Protein AF-X0XF92-F1 (afdb_monomer)

Solvent-accessible surface area (backbone atoms only — not comparable to full-atom values): 14943 Å² total; per-residue (Å²): 134,84,78,64,59,48,77,46,33,35,41,49,24,53,75,66,48,51,28,56,40,83,58,69,44,42,50,83,55,30,79,45,78,52,46,40,59,75,37,42,55,84,60,55,49,72,31,34,43,19,46,80,82,37,74,92,36,54,74,36,52,58,49,40,45,68,56,53,52,52,51,26,63,77,70,71,33,32,40,36,43,27,30,77,57,87,92,45,45,66,63,52,50,52,54,35,50,76,68,71,34,60,81,46,42,29,66,26,69,51,36,42,63,51,56,79,70,40,86,81,67,79,57,57,50,65,46,71,55,65,95,88,66,82,46,71,66,59,48,48,54,41,45,76,70,60,30,41,36,29,40,80,46,67,94,60,77,51,65,68,65,50,53,71,70,59,62,88,82,58,74,40,79,47,52,81,43,58,65,59,55,47,51,57,52,51,56,48,50,76,78,52,72,74,80,80,72,82,82,80,87,76,86,84,80,93,76,87,62,69,69,64,52,49,54,38,52,48,26,47,74,72,42,55,80,65,50,18,50,50,28,48,53,58,50,72,72,45,59,73,91,78,64,56,78,68,80,71,80,73,74,117

Secondary structure (DSSP, 8-state):
----EEEEEEEE-TT--EEE-SSSBSTTTSS--SBGGGS-HHHHTTS-SSTTT-GGGTT--PPBHHHHHHHHHHHT-EEEEEE-STT-HHHHHHHHHHTT-GGGEEEEETTHHHHTT-TT--SPPEEEPPTT---HHHHHHHHHTT-EEEEEE-S---HHHHHHH--TT--EEEES-HHHHHHHHHHHHHH-----PPPPPPP------HHHHHHHHHHHHHS-HHHHHHHHHHHHTS-TTTS-S-TTTT--

Nearest PDB structures (foldseek):
  2pz0-assembly1_A  TM=8.220E-01  e=6.849E-14  Caldanaerobacter subterraneus subsp. tengcongensis MB4
  1zcc-assembly1_D  TM=8.255E-01  e=8.781E-13  Agrobacterium fabrum str. C58
  1zcc-assembly1_C  TM=8.503E-01  e=4.710E-11  Agrobacterium fabrum str. C58
  3qvq-assembly1_D  TM=7.623E-01  e=7.748E-11  Oleispira antarctica
  2otd-assembly4_D  TM=5.666E-01  e=4.157E-10  Shigella flexneri

Mean predicted aligned error: 13.08 Å

Structure (mmCIF, N/CA/C/O backbone):
data_AF-X0XF92-F1
#
_entry.id   AF-X0XF92-F1
#
loop_
_atom_site.group_PDB
_atom_site.id
_atom_site.type_symbol
_atom_site.label_atom_id
_atom_site.label_al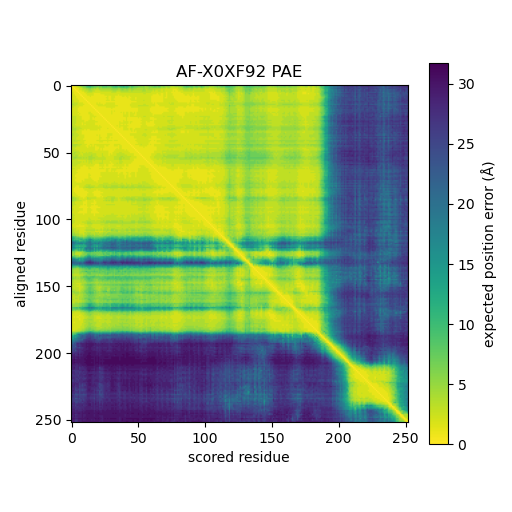t_id
_atom_site.label_comp_id
_atom_site.label_asym_id
_atom_site.label_entity_id
_atom_site.label_seq_id
_atom_site.pdbx_PDB_ins_code
_atom_site.Cartn_x
_atom_site.Cartn_y
_atom_site.Cartn_z
_atom_site.occupancy
_atom_site.B_iso_or_equiv
_atom_site.auth_seq_id
_atom_site.auth_comp_id
_atom_site.auth_asym_id
_atom_site.auth_atom_id
_atom_site.pdbx_PDB_model_num
ATOM 1 N N . ILE A 1 1 ? -9.140 -9.067 -13.781 1.00 82.75 1 ILE A N 1
ATOM 2 C CA . ILE A 1 1 ? -8.408 -8.198 -14.737 1.00 82.75 1 ILE A CA 1
ATOM 3 C C . ILE A 1 1 ? -6.950 -8.597 -15.004 1.00 82.75 1 ILE A C 1
ATOM 5 O O . ILE A 1 1 ? -6.394 -8.073 -15.947 1.00 82.75 1 ILE A O 1
ATOM 9 N N . GLY A 1 2 ? -6.322 -9.522 -14.258 1.00 84.44 2 GLY A N 1
ATOM 10 C CA . GLY A 1 2 ? -5.001 -10.066 -14.637 1.00 84.44 2 GLY A CA 1
ATOM 11 C C . GLY A 1 2 ? -3.772 -9.330 -14.084 1.00 84.44 2 GLY A C 1
ATOM 12 O O . GLY A 1 2 ? -2.654 -9.678 -14.458 1.00 84.44 2 GLY A O 1
ATOM 13 N N . ILE A 1 3 ? -3.955 -8.372 -13.171 1.00 90.94 3 ILE A N 1
ATOM 14 C CA . ILE A 1 3 ? -2.854 -7.705 -12.456 1.00 90.94 3 ILE A CA 1
ATOM 15 C C . ILE A 1 3 ? -2.016 -8.698 -11.633 1.00 90.94 3 ILE A C 1
ATOM 17 O O . ILE A 1 3 ? -2.460 -9.805 -11.318 1.00 90.94 3 ILE A O 1
ATOM 21 N N . ARG A 1 4 ? -0.780 -8.308 -11.306 1.00 91.56 4 ARG A N 1
ATOM 22 C CA . ARG A 1 4 ? 0.175 -9.116 -10.520 1.00 91.56 4 ARG A CA 1
ATOM 23 C C . ARG A 1 4 ? 0.549 -8.493 -9.176 1.00 91.56 4 ARG A C 1
ATOM 25 O O . ARG A 1 4 ? 1.252 -9.131 -8.395 1.00 91.56 4 ARG A O 1
ATOM 32 N N . GLY A 1 5 ? 0.070 -7.287 -8.896 1.00 94.31 5 GLY A N 1
ATOM 33 C CA . GLY A 1 5 ? 0.266 -6.650 -7.606 1.00 94.31 5 GLY A CA 1
ATOM 34 C C . GLY A 1 5 ? -0.631 -5.442 -7.387 1.00 94.31 5 GLY A C 1
ATOM 35 O O . GLY A 1 5 ? -1.310 -4.998 -8.315 1.00 94.31 5 GLY A O 1
ATOM 36 N N . LEU A 1 6 ? -0.616 -4.957 -6.149 1.00 96.19 6 LEU A N 1
ATOM 37 C CA . LEU A 1 6 ? -1.322 -3.771 -5.670 1.00 96.19 6 LEU A CA 1
ATOM 38 C C . LEU A 1 6 ? -0.330 -2.855 -4.953 1.00 96.19 6 LEU A C 1
ATOM 40 O O . LEU A 1 6 ? 0.598 -3.343 -4.311 1.00 96.19 6 LEU A O 1
ATOM 44 N N . GLU A 1 7 ? -0.533 -1.547 -5.045 1.00 96.06 7 GLU A N 1
ATOM 45 C CA . GLU A 1 7 ? 0.121 -0.580 -4.162 1.00 96.06 7 GLU A CA 1
ATOM 46 C C . GLU A 1 7 ? -0.891 -0.123 -3.117 1.00 96.06 7 GLU A C 1
ATOM 48 O O . GLU A 1 7 ? -2.079 0.001 -3.422 1.00 96.06 7 GLU A O 1
ATOM 53 N N . VAL A 1 8 ? -0.434 -0.011 -1.872 1.00 97.75 8 VAL A N 1
ATOM 54 C CA . VAL A 1 8 ? -1.276 0.353 -0.736 1.00 97.75 8 VAL A CA 1
ATOM 55 C C . VAL A 1 8 ? -0.524 1.291 0.200 1.00 97.75 8 VAL A C 1
ATOM 57 O O . VAL A 1 8 ? 0.650 1.072 0.511 1.00 97.75 8 VAL A O 1
ATOM 60 N N . ASP A 1 9 ? -1.224 2.304 0.702 1.00 98.50 9 ASP A N 1
ATOM 61 C CA . ASP A 1 9 ? -0.715 3.219 1.719 1.00 98.50 9 ASP A CA 1
ATOM 62 C C . ASP A 1 9 ? -1.113 2.760 3.120 1.00 98.50 9 ASP A C 1
ATOM 64 O O . ASP A 1 9 ? -2.266 2.406 3.353 1.00 98.50 9 ASP A O 1
ATOM 68 N N . VAL A 1 10 ? -0.176 2.810 4.067 1.00 98.62 10 VAL A N 1
ATOM 69 C CA . VAL A 1 10 ? -0.389 2.351 5.444 1.00 98.62 10 VAL A CA 1
ATOM 70 C C . VAL A 1 10 ? -0.265 3.499 6.435 1.00 98.62 10 VAL A C 1
ATOM 72 O O . VAL A 1 10 ? 0.716 4.254 6.420 1.00 98.62 10 VAL A O 1
ATOM 75 N N . ARG A 1 11 ? -1.248 3.562 7.339 1.00 98.56 11 ARG A N 1
ATOM 76 C CA . ARG A 1 11 ? -1.304 4.442 8.515 1.00 98.56 11 ARG A CA 1
ATOM 77 C C . ARG A 1 11 ? -1.811 3.686 9.739 1.00 98.56 11 ARG A C 1
ATOM 79 O O . ARG A 1 11 ? -2.330 2.577 9.621 1.00 98.56 11 ARG A O 1
ATOM 86 N N . GLN A 1 12 ? -1.655 4.283 10.911 1.00 98.69 12 GLN A N 1
ATOM 87 C CA . GLN A 1 12 ? -1.983 3.718 12.206 1.00 98.69 12 GLN A CA 1
ATOM 88 C C . GLN A 1 12 ? -3.085 4.515 12.909 1.00 98.69 12 GLN A C 1
ATOM 90 O O . GLN A 1 12 ? -3.019 5.735 13.045 1.00 98.69 12 GLN A O 1
ATOM 95 N N . THR A 1 13 ? -4.088 3.795 13.401 1.00 98.81 13 THR A N 1
ATOM 96 C CA . THR A 1 13 ? -5.175 4.339 14.223 1.00 98.81 13 THR A CA 1
ATOM 97 C C . THR A 1 13 ? -4.707 4.673 15.640 1.00 98.81 13 THR A C 1
ATOM 99 O O . THR A 1 13 ? -3.659 4.206 16.089 1.00 98.81 13 THR A O 1
ATOM 102 N N . ARG A 1 14 ? -5.514 5.416 16.406 1.00 98.56 14 ARG A N 1
ATOM 103 C CA . ARG A 1 14 ? -5.199 5.777 17.803 1.00 98.56 14 ARG A CA 1
ATOM 104 C C . ARG A 1 14 ? -4.930 4.566 18.704 1.00 98.56 14 ARG A C 1
ATOM 106 O O . ARG A 1 14 ? -4.102 4.638 19.606 1.00 98.56 14 ARG A O 1
ATOM 113 N N . ASP A 1 15 ? -5.631 3.459 18.473 1.00 98.50 15 ASP A N 1
ATOM 114 C CA . ASP A 1 15 ? -5.474 2.182 19.187 1.00 98.50 15 ASP A CA 1
ATOM 115 C C . ASP A 1 15 ? -4.422 1.253 18.548 1.00 98.50 15 ASP A C 1
ATOM 117 O O . ASP A 1 15 ? -4.286 0.085 18.915 1.00 98.50 15 ASP A O 1
ATOM 121 N N . GLY A 1 16 ? -3.635 1.771 17.603 1.00 98.25 16 GLY A N 1
ATOM 122 C CA . GLY A 1 16 ? -2.477 1.093 17.048 1.00 98.25 16 GLY A CA 1
ATOM 123 C C . GLY A 1 16 ? -2.786 0.095 15.930 1.00 98.25 16 GLY A C 1
ATOM 124 O O . GLY A 1 16 ? -1.924 -0.721 15.610 1.00 98.25 16 GLY A O 1
ATOM 125 N N . LYS A 1 17 ? -3.965 0.085 15.316 1.00 98.69 17 LYS A N 1
ATOM 126 C CA . LYS A 1 17 ? -4.233 -0.801 14.172 1.00 98.69 17 LYS A CA 1
ATOM 127 C C . LYS A 1 17 ? -3.645 -0.206 12.897 1.00 98.69 17 LYS A C 1
ATOM 129 O O . LYS A 1 17 ? -3.737 0.995 12.682 1.00 98.69 17 LYS A O 1
ATOM 134 N N . LEU A 1 18 ? -3.021 -1.043 12.067 1.00 98.81 18 LEU A N 1
ATOM 135 C CA . LEU A 1 18 ? -2.514 -0.638 10.754 1.00 98.81 18 LEU A CA 1
ATOM 136 C C . LEU A 1 18 ? -3.633 -0.787 9.721 1.00 98.81 18 LEU A C 1
ATOM 138 O O . LEU A 1 18 ? -4.127 -1.897 9.521 1.00 98.81 18 LEU A O 1
ATOM 142 N N . ILE A 1 19 ? -4.013 0.312 9.077 1.00 98.81 19 ILE A N 1
ATOM 143 C CA . ILE A 1 19 ? -5.099 0.381 8.091 1.00 98.81 19 ILE A CA 1
ATOM 144 C C . ILE A 1 19 ? -4.575 0.839 6.734 1.00 98.81 19 ILE A C 1
ATOM 146 O O . ILE A 1 19 ? -3.516 1.470 6.659 1.00 98.81 19 ILE A O 1
ATOM 150 N N . LEU A 1 20 ? -5.337 0.561 5.674 1.00 98.75 20 LEU A N 1
ATOM 151 C CA . LEU A 1 20 ? -5.058 1.123 4.358 1.00 98.75 20 LEU A CA 1
ATOM 152 C C . LEU A 1 20 ? -5.711 2.499 4.213 1.00 98.75 20 LEU A C 1
ATOM 154 O O . LEU A 1 20 ? -6.934 2.608 4.132 1.00 98.75 20 LEU A O 1
ATOM 158 N N . MET A 1 21 ? -4.894 3.550 4.194 1.00 98.44 21 MET A N 1
ATOM 159 C CA . MET A 1 21 ? -5.359 4.932 4.076 1.00 98.44 21 MET A CA 1
ATOM 160 C C . MET A 1 21 ? -4.247 5.835 3.535 1.00 98.44 21 MET A C 1
ATOM 162 O O . MET A 1 21 ? -3.165 5.927 4.117 1.00 98.44 21 MET A O 1
ATOM 166 N N . HIS A 1 22 ? -4.525 6.539 2.436 1.00 97.81 22 HIS A N 1
ATOM 167 C CA . HIS A 1 22 ? -3.561 7.458 1.827 1.00 97.81 22 HIS A CA 1
ATOM 168 C C . HIS A 1 22 ? -3.418 8.754 2.642 1.00 97.81 22 HIS A C 1
ATOM 170 O O . HIS A 1 22 ? -2.307 9.170 3.003 1.00 97.81 22 HIS A O 1
ATOM 176 N N . ASP A 1 23 ? -4.544 9.395 2.942 1.00 98.19 23 ASP A N 1
ATOM 177 C CA . ASP A 1 23 ? -4.598 10.702 3.598 1.00 98.19 23 ASP A CA 1
ATOM 178 C C . ASP A 1 23 ? -4.401 10.561 5.111 1.00 98.19 23 ASP A C 1
ATOM 180 O O . ASP A 1 23 ? -4.593 9.495 5.685 1.00 98.19 23 ASP A O 1
ATOM 184 N N . ASP A 1 24 ? -3.968 11.628 5.774 1.00 98.00 24 ASP A N 1
ATOM 185 C CA . ASP A 1 24 ? -3.858 11.669 7.239 1.00 98.00 24 ASP A CA 1
ATOM 186 C C . ASP A 1 24 ? -5.221 11.768 7.946 1.00 98.00 24 ASP A C 1
ATOM 188 O O . ASP A 1 24 ? -5.319 11.505 9.147 1.00 98.00 24 ASP A O 1
ATOM 192 N N . THR A 1 25 ? -6.270 12.094 7.191 1.00 98.62 25 THR A N 1
ATOM 193 C CA . THR A 1 25 ? -7.672 12.139 7.610 1.00 98.62 25 THR A CA 1
ATOM 194 C C . THR A 1 25 ? -8.510 11.129 6.831 1.00 98.62 25 THR A C 1
ATOM 196 O O . THR A 1 25 ? -8.136 10.702 5.739 1.00 98.62 25 THR A O 1
ATOM 199 N N . ILE A 1 26 ? -9.668 10.752 7.378 1.00 98.50 26 ILE A N 1
ATOM 200 C CA . ILE A 1 26 ? -10.627 9.863 6.695 1.00 98.50 26 ILE A CA 1
ATOM 201 C C . ILE A 1 26 ? -11.597 10.628 5.771 1.00 98.50 26 ILE A C 1
ATOM 203 O O . ILE A 1 26 ? -12.388 10.030 5.046 1.00 98.50 26 ILE A O 1
ATOM 207 N N . ASP A 1 27 ? -11.516 11.957 5.775 1.00 98.44 27 ASP A N 1
ATOM 208 C CA . ASP A 1 27 ? -12.511 12.895 5.257 1.00 98.44 27 ASP A CA 1
ATOM 209 C C . ASP A 1 27 ? -12.844 12.784 3.769 1.00 98.44 27 ASP A C 1
ATOM 211 O O . ASP A 1 27 ? -13.971 13.100 3.381 1.00 98.44 27 ASP A O 1
ATOM 215 N N . ARG A 1 28 ? -11.848 12.470 2.932 1.00 98.31 28 ARG A N 1
ATOM 216 C CA . ARG A 1 28 ? -11.983 12.485 1.466 1.00 98.31 28 ARG A CA 1
ATOM 217 C C . ARG A 1 28 ? -12.558 11.182 0.927 1.00 98.31 28 ARG A C 1
ATOM 219 O O . ARG A 1 28 ? -13.247 11.197 -0.088 1.00 98.31 28 ARG A O 1
ATOM 226 N N . THR A 1 29 ? -12.210 10.064 1.556 1.00 98.06 29 THR A N 1
ATOM 227 C CA . THR A 1 29 ? -12.503 8.715 1.056 1.00 98.06 29 THR A CA 1
ATOM 228 C C . THR A 1 29 ? -13.441 7.943 1.964 1.00 98.06 29 THR A C 1
ATOM 230 O O . THR A 1 29 ? -13.569 6.736 1.798 1.00 98.06 29 THR A O 1
ATOM 233 N N . THR A 1 30 ? -14.067 8.611 2.932 1.00 98.50 30 THR A N 1
ATOM 234 C CA . THR A 1 30 ? -15.123 8.029 3.755 1.00 98.50 30 THR A CA 1
ATOM 235 C C . THR A 1 30 ? -16.239 9.040 4.009 1.00 98.50 30 THR A C 1
ATOM 237 O O . THR A 1 30 ? -16.086 10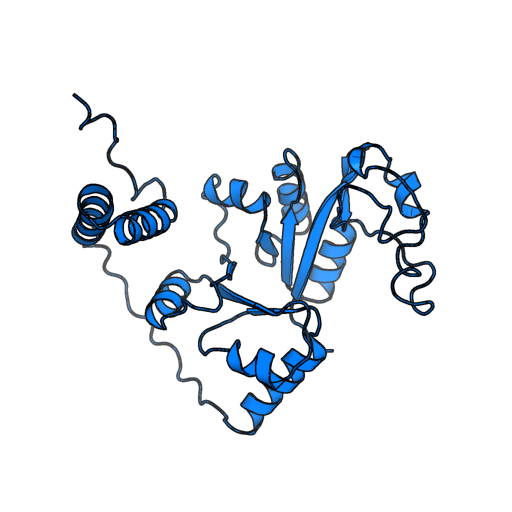.226 3.709 1.00 98.50 30 THR A O 1
ATOM 240 N N . ASP A 1 31 ? -17.353 8.587 4.577 1.00 98.19 31 ASP A N 1
ATOM 241 C CA . ASP A 1 31 ? -18.412 9.448 5.119 1.00 98.19 31 ASP A CA 1
ATOM 242 C C . ASP A 1 31 ? -18.141 9.941 6.559 1.00 98.19 31 ASP A C 1
ATOM 244 O O . ASP A 1 31 ? -18.938 10.696 7.119 1.00 98.19 31 ASP A O 1
ATOM 248 N N . GLY A 1 32 ? -17.001 9.566 7.148 1.00 97.88 32 GLY A N 1
ATOM 249 C CA . GLY A 1 32 ? -16.528 10.044 8.445 1.00 97.88 32 GLY A CA 1
ATOM 250 C C . GLY A 1 32 ? -15.669 11.310 8.367 1.00 97.88 32 GLY A C 1
ATOM 251 O O . GLY A 1 32 ? -15.379 11.846 7.292 1.00 97.88 32 GLY A O 1
ATOM 252 N N . LYS A 1 33 ? -15.247 11.804 9.539 1.00 98.31 33 LYS A N 1
ATOM 253 C CA . LYS A 1 33 ? -14.363 12.971 9.681 1.00 98.31 33 LYS A CA 1
ATOM 254 C C . LYS A 1 33 ? -13.329 12.771 10.782 1.00 98.31 33 LYS A C 1
ATOM 256 O O . LYS A 1 33 ? -13.652 12.232 11.836 1.00 98.31 33 LYS A O 1
ATOM 261 N N . GLY A 1 34 ? -12.118 13.275 10.560 1.00 98.31 34 GLY A N 1
ATOM 262 C CA . GLY A 1 34 ? -11.062 13.343 11.569 1.00 98.31 34 GLY A CA 1
ATOM 263 C C . GLY A 1 34 ? -9.749 12.688 11.152 1.00 98.31 34 GLY A C 1
ATOM 264 O O . GLY A 1 34 ? -9.650 11.999 10.134 1.00 98.31 34 GLY A O 1
ATOM 265 N N . TYR A 1 35 ? -8.718 12.920 11.965 1.00 98.75 35 TYR A N 1
ATOM 266 C CA . TYR A 1 35 ? -7.388 12.354 11.757 1.00 98.75 35 TYR A CA 1
ATOM 267 C C . TYR A 1 35 ? -7.351 10.871 12.119 1.00 98.75 35 TYR A C 1
ATOM 269 O O . TYR A 1 35 ? -7.812 10.468 13.189 1.00 98.75 35 TYR A O 1
ATOM 277 N N . VAL A 1 36 ? -6.717 10.066 11.266 1.00 98.56 36 VAL A N 1
ATOM 278 C CA . VAL A 1 36 ? -6.586 8.613 11.458 1.00 98.56 36 VAL A CA 1
ATOM 279 C C . VAL A 1 36 ? -5.973 8.287 12.825 1.00 98.56 36 VAL A C 1
ATOM 281 O O . VAL A 1 36 ? -6.488 7.445 13.557 1.00 98.56 36 VAL A O 1
ATOM 284 N N . ASN A 1 37 ? -4.922 9.010 13.218 1.00 98.06 37 ASN A N 1
ATOM 285 C CA . ASN A 1 37 ? -4.207 8.794 14.479 1.00 98.06 37 ASN A CA 1
ATOM 286 C C . ASN A 1 37 ? -4.965 9.276 15.737 1.00 98.06 37 ASN A C 1
ATOM 288 O O . ASN A 1 37 ? -4.481 9.085 16.853 1.00 98.06 37 ASN A O 1
ATOM 292 N N . GLN A 1 38 ? -6.146 9.884 15.583 1.00 98.62 38 GLN A N 1
ATOM 293 C CA . GLN A 1 38 ? -7.013 10.321 16.684 1.00 98.62 38 GLN A CA 1
ATOM 294 C C . GLN A 1 38 ? -8.237 9.412 16.876 1.00 98.62 38 GLN A C 1
ATOM 296 O O . GLN A 1 38 ? -8.867 9.448 17.935 1.00 98.62 38 GLN A O 1
ATOM 301 N N . LEU A 1 39 ? -8.537 8.541 15.911 1.00 98.56 39 LEU A N 1
ATOM 302 C CA . LEU A 1 39 ? -9.701 7.655 15.936 1.00 98.56 39 LEU A CA 1
ATOM 303 C C . LEU A 1 39 ? -9.288 6.197 16.212 1.00 98.56 39 LEU A C 1
ATOM 305 O O . LEU A 1 39 ? -8.259 5.751 15.700 1.00 98.56 39 LEU A O 1
ATOM 309 N N . PRO A 1 40 ? -10.038 5.432 17.030 1.00 98.56 40 PRO A N 1
ATOM 310 C CA . PRO A 1 40 ? -9.835 3.993 17.160 1.00 98.56 40 PRO A CA 1
ATOM 311 C C . PRO A 1 40 ? -10.366 3.254 15.921 1.00 98.56 40 PRO A C 1
ATOM 313 O O . PRO A 1 40 ? -11.328 3.692 15.290 1.00 98.56 40 PRO A O 1
ATOM 316 N N . TYR A 1 41 ? -9.795 2.096 15.586 1.00 98.69 41 TYR A N 1
ATOM 317 C CA . TYR A 1 41 ? -10.227 1.339 14.403 1.00 98.69 41 TYR A CA 1
ATOM 318 C C . TYR A 1 41 ? -11.692 0.893 14.467 1.00 98.69 41 TYR A C 1
ATOM 320 O O . TYR A 1 41 ? -12.383 0.899 13.452 1.00 98.69 41 TYR A O 1
ATOM 328 N N . GLU A 1 42 ? -12.180 0.553 15.662 1.00 98.25 42 GLU A N 1
ATOM 329 C CA . GLU A 1 42 ? -13.577 0.159 15.879 1.00 98.25 42 GLU A CA 1
ATOM 330 C C . GLU A 1 42 ? -14.583 1.243 15.470 1.00 98.25 42 GLU A C 1
ATOM 332 O O . GLU A 1 42 ? -15.713 0.912 15.126 1.00 98.25 42 GLU A O 1
ATOM 337 N N . GLU A 1 43 ? -14.167 2.510 15.469 1.00 98.38 43 GLU A N 1
ATOM 338 C CA . GLU A 1 43 ? -14.951 3.626 14.943 1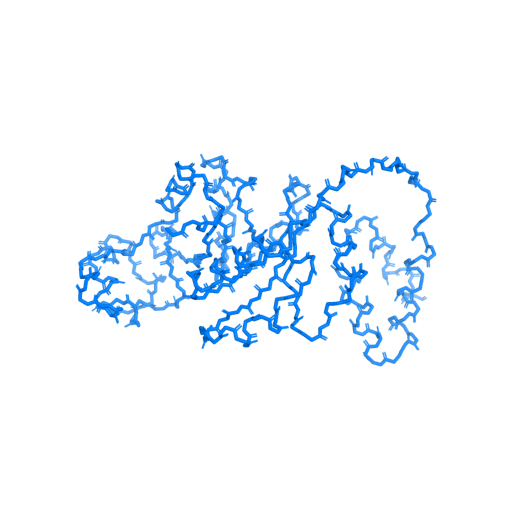.00 98.38 43 GLU A CA 1
ATOM 339 C C . GLU A 1 43 ? -14.757 3.760 13.429 1.00 98.38 43 GLU A C 1
ATOM 341 O O . GLU A 1 43 ? -15.733 3.766 12.683 1.00 98.38 43 GLU A O 1
ATOM 346 N N . ILE A 1 44 ? -13.502 3.770 12.958 1.00 98.62 44 ILE A N 1
ATOM 347 C CA . ILE A 1 44 ? -13.180 3.946 11.531 1.00 98.62 44 ILE A CA 1
ATOM 348 C C . ILE A 1 44 ? -13.862 2.887 10.654 1.00 98.62 44 ILE A C 1
ATOM 350 O O . ILE A 1 44 ? -14.363 3.204 9.576 1.00 98.62 44 ILE A O 1
ATOM 354 N N . LYS A 1 45 ? -13.923 1.632 11.113 1.00 97.56 45 LYS A N 1
ATOM 355 C CA . LYS A 1 45 ? -14.518 0.523 10.352 1.00 97.56 45 LYS A CA 1
ATOM 356 C C . LYS A 1 45 ? -16.033 0.647 10.143 1.00 97.56 45 LYS A C 1
ATOM 358 O O . LYS A 1 45 ? -16.593 -0.141 9.385 1.00 97.56 45 LYS A O 1
ATOM 363 N N . LEU A 1 46 ? -16.707 1.569 10.838 1.00 98.19 46 LEU A N 1
ATOM 364 C CA . LEU A 1 46 ? -18.147 1.808 10.691 1.00 98.19 46 LEU A CA 1
ATOM 365 C C . LEU A 1 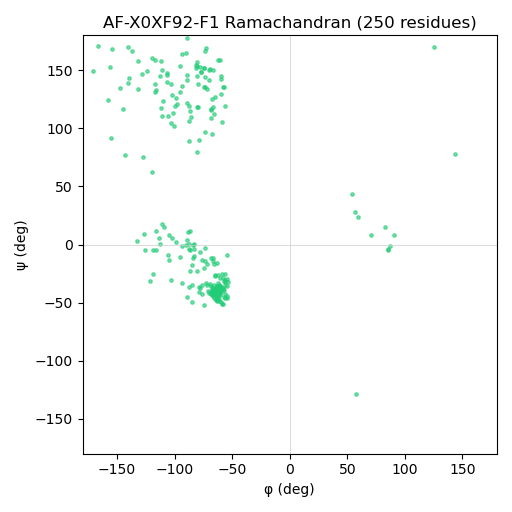46 ? -18.473 2.766 9.542 1.00 98.19 46 LEU A C 1
ATOM 367 O O . LEU A 1 46 ? -19.617 2.775 9.082 1.00 98.19 46 LEU A O 1
ATOM 371 N N . TYR A 1 47 ? -17.491 3.536 9.070 1.00 98.50 47 TYR A N 1
ATOM 372 C CA . TYR A 1 47 ? -17.660 4.468 7.961 1.00 98.50 47 TYR A CA 1
ATOM 373 C C . TYR A 1 47 ? -17.677 3.749 6.610 1.00 98.50 47 TYR A C 1
ATOM 375 O O . TYR A 1 47 ? -17.084 2.679 6.433 1.00 98.50 47 TYR A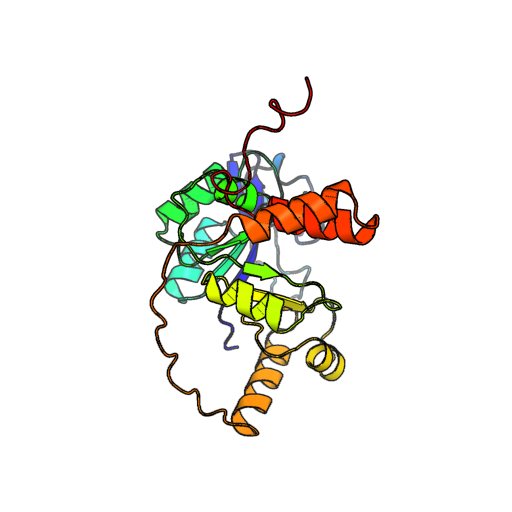 O 1
ATOM 383 N N . ASP A 1 48 ? -18.426 4.307 5.667 1.00 98.62 48 ASP A N 1
ATOM 384 C CA . ASP A 1 48 ? -18.465 3.881 4.272 1.00 98.62 48 ASP A CA 1
ATOM 385 C C . ASP A 1 48 ? -17.260 4.473 3.538 1.00 98.62 48 ASP A C 1
ATOM 387 O O . ASP A 1 48 ? -17.126 5.689 3.441 1.00 98.62 48 ASP A O 1
ATOM 391 N N . ALA A 1 49 ? -16.392 3.608 3.016 1.00 98.25 49 ALA A N 1
ATOM 392 C CA . ALA A 1 49 ? -15.171 3.950 2.298 1.00 98.25 49 ALA A CA 1
ATOM 393 C C . ALA A 1 49 ? -15.265 3.768 0.768 1.00 98.25 49 ALA A C 1
ATOM 395 O O . ALA A 1 49 ? -14.250 3.872 0.073 1.00 98.25 49 ALA A O 1
ATOM 396 N N . GLY A 1 50 ? -16.453 3.485 0.224 1.00 97.69 50 GLY A N 1
ATOM 397 C CA . GLY A 1 50 ? -16.653 3.185 -1.197 1.00 97.69 50 GLY A CA 1
ATOM 398 C C . GLY A 1 50 ? -17.630 4.114 -1.918 1.00 97.69 50 GLY A C 1
ATOM 399 O O . GLY A 1 50 ? -17.404 4.435 -3.088 1.00 97.69 50 GLY A O 1
ATOM 400 N N . SER A 1 51 ? -18.645 4.638 -1.228 1.00 97.56 51 SER A N 1
ATOM 401 C CA . SER A 1 51 ? -19.678 5.511 -1.806 1.00 97.56 51 SER A CA 1
ATOM 402 C C . SER A 1 51 ? -19.112 6.770 -2.471 1.00 97.56 51 SER A C 1
ATOM 404 O O . SER A 1 51 ? -19.637 7.227 -3.485 1.00 97.56 51 SER A O 1
ATOM 406 N N . TRP A 1 52 ? -17.992 7.306 -1.968 1.00 96.00 52 TRP A N 1
ATOM 407 C CA . TRP A 1 52 ? -17.305 8.452 -2.583 1.00 96.00 52 TRP A CA 1
ATOM 408 C C . TRP A 1 52 ? -16.787 8.153 -4.000 1.00 96.00 52 TRP A C 1
ATOM 410 O O . TRP A 1 52 ? -16.611 9.070 -4.804 1.00 96.00 52 TRP A O 1
ATOM 420 N N . LYS A 1 53 ? -16.511 6.878 -4.311 1.00 94.38 53 LYS A N 1
ATOM 421 C CA . LYS A 1 53 ? -15.990 6.444 -5.608 1.00 94.38 53 LYS A CA 1
ATOM 422 C C . LYS A 1 53 ? -17.113 6.133 -6.590 1.00 94.38 53 LYS A C 1
ATOM 424 O O . LYS A 1 53 ? -17.011 6.497 -7.762 1.00 94.38 53 LYS A O 1
ATOM 429 N N . SER A 1 54 ? -18.132 5.409 -6.138 1.00 96.25 54 SER A N 1
ATOM 430 C CA . SER A 1 54 ? -19.342 5.078 -6.894 1.00 96.25 54 SER A CA 1
ATOM 431 C C . SER A 1 54 ? -20.360 4.423 -5.964 1.00 96.25 54 SER A C 1
ATOM 433 O O . SER A 1 54 ? -19.978 3.674 -5.070 1.00 96.25 54 SER A O 1
ATOM 435 N N . GLU A 1 55 ? -21.650 4.611 -6.243 1.00 96.06 55 GLU A N 1
ATOM 436 C CA . GLU A 1 55 ? -22.751 3.916 -5.560 1.00 96.06 55 GLU A CA 1
ATOM 437 C C . GLU A 1 55 ? -22.602 2.383 -5.594 1.00 96.06 55 GLU A C 1
ATOM 439 O O . GLU A 1 55 ? -22.989 1.697 -4.654 1.00 96.06 55 GLU A O 1
ATOM 444 N N . ALA A 1 56 ? -21.959 1.833 -6.631 1.00 97.81 56 ALA A N 1
ATOM 445 C CA . ALA A 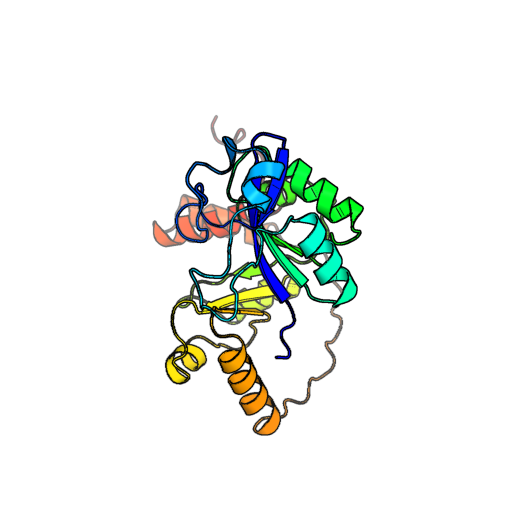1 56 ? -21.687 0.398 -6.734 1.00 97.81 56 ALA A CA 1
ATOM 446 C C . ALA A 1 56 ? -20.753 -0.149 -5.633 1.00 97.81 56 ALA A C 1
ATOM 448 O O . ALA A 1 56 ? -20.675 -1.363 -5.463 1.00 97.81 56 ALA A O 1
ATOM 449 N N . PHE A 1 57 ? -20.043 0.724 -4.914 1.00 97.06 57 PHE A N 1
ATOM 450 C CA . PHE A 1 57 ? -19.151 0.375 -3.805 1.00 97.06 57 PHE A CA 1
ATOM 451 C C . PHE A 1 57 ? -19.714 0.812 -2.445 1.00 97.06 57 PHE A C 1
ATOM 453 O O . PHE A 1 57 ? -18.975 0.872 -1.465 1.00 97.06 57 PHE A O 1
ATOM 460 N N . ALA A 1 58 ? -21.002 1.154 -2.373 1.00 97.88 58 ALA A N 1
ATOM 461 C CA . ALA A 1 58 ? -21.623 1.546 -1.118 1.00 97.88 58 ALA A CA 1
ATOM 462 C C . ALA A 1 58 ? -21.494 0.441 -0.056 1.00 97.88 58 ALA A C 1
ATOM 464 O O . ALA A 1 58 ? -21.715 -0.741 -0.324 1.00 97.88 58 ALA A O 1
ATOM 465 N N . GLY A 1 59 ? -21.146 0.845 1.163 1.00 97.50 59 GLY A N 1
ATOM 466 C CA . GLY A 1 59 ? -20.956 -0.037 2.312 1.00 97.50 59 GLY A CA 1
ATOM 467 C C . GLY A 1 59 ? -19.570 -0.674 2.439 1.00 97.50 59 GLY A C 1
ATOM 468 O O . GLY A 1 59 ? -19.328 -1.348 3.444 1.00 97.50 59 GLY A O 1
ATOM 469 N N . GLU A 1 60 ? -18.655 -0.457 1.488 1.00 98.25 60 GLU A N 1
ATOM 470 C CA . GLU A 1 60 ? -17.260 -0.895 1.624 1.00 98.25 60 GLU A CA 1
ATOM 471 C C . GLU A 1 60 ? -16.595 -0.249 2.845 1.00 98.25 60 GLU A C 1
ATOM 473 O O . GLU A 1 60 ? -16.886 0.895 3.195 1.00 98.25 60 GLU A O 1
ATOM 478 N N . ARG A 1 61 ? -15.705 -0.981 3.521 1.00 98.31 61 ARG A N 1
ATOM 479 C CA . ARG A 1 61 ? -15.069 -0.542 4.777 1.00 98.31 61 ARG A CA 1
ATOM 480 C C . ARG A 1 61 ? -13.588 -0.271 4.589 1.00 98.31 61 ARG A C 1
ATOM 482 O O . ARG A 1 61 ? -12.961 -0.815 3.685 1.00 98.31 61 ARG A O 1
ATOM 489 N N . VAL A 1 62 ? -13.015 0.542 5.477 1.00 98.50 62 VAL A N 1
ATOM 490 C CA . VAL A 1 62 ? -11.564 0.764 5.508 1.00 98.50 62 VAL A CA 1
ATOM 491 C C . VAL A 1 62 ? -10.862 -0.527 5.964 1.00 98.50 62 VAL A C 1
ATOM 493 O O . VAL A 1 62 ? -11.073 -0.958 7.105 1.00 98.50 62 VAL A O 1
ATOM 496 N N . PRO A 1 63 ? -10.024 -1.149 5.116 1.00 98.44 63 PRO A N 1
ATOM 497 C CA . PRO A 1 63 ? -9.427 -2.440 5.428 1.00 98.44 63 PRO A CA 1
ATOM 498 C C . PRO A 1 63 ? -8.200 -2.301 6.336 1.00 98.44 63 PRO A C 1
ATOM 500 O O . PRO A 1 63 ? -7.463 -1.309 6.294 1.00 98.44 63 PRO A O 1
ATOM 503 N N . LEU A 1 64 ? -7.943 -3.338 7.129 1.00 98.81 64 LEU A N 1
ATOM 504 C CA . LEU A 1 64 ? -6.682 -3.522 7.843 1.00 98.81 64 LEU A CA 1
ATOM 505 C C . LEU A 1 64 ? -5.576 -3.953 6.877 1.00 98.81 64 LEU A C 1
ATOM 507 O O . LEU A 1 64 ? -5.800 -4.682 5.909 1.00 98.81 64 LEU A O 1
ATOM 511 N N . LEU A 1 65 ? -4.332 -3.612 7.212 1.00 98.81 65 LEU A N 1
ATOM 512 C CA . LEU A 1 65 ? -3.178 -4.141 6.487 1.00 98.81 65 LEU A CA 1
ATOM 513 C C . LEU A 1 65 ? -3.107 -5.678 6.565 1.00 98.81 65 LEU A C 1
ATOM 515 O O . LEU A 1 65 ? -2.732 -6.322 5.590 1.00 98.81 65 LEU A O 1
ATOM 519 N N . SER A 1 66 ? -3.499 -6.275 7.695 1.00 98.75 66 SER A N 1
ATOM 520 C CA . SER A 1 66 ? -3.546 -7.736 7.861 1.00 98.75 66 SER A CA 1
ATOM 521 C C . SER A 1 66 ? -4.506 -8.405 6.874 1.00 98.75 66 SER A C 1
ATOM 523 O O . SER A 1 66 ? -4.194 -9.461 6.331 1.00 98.75 66 SER A O 1
ATOM 525 N N . GLU A 1 67 ? -5.651 -7.778 6.593 1.00 98.62 67 GLU A N 1
ATOM 526 C CA . GLU A 1 67 ? -6.625 -8.286 5.619 1.00 98.62 67 GLU A CA 1
ATOM 527 C C . GLU A 1 67 ? -6.053 -8.222 4.200 1.00 98.62 67 GLU A C 1
ATOM 529 O O . GLU A 1 67 ? -6.161 -9.182 3.437 1.00 98.62 67 GLU A O 1
ATOM 534 N N . ALA A 1 68 ? -5.365 -7.128 3.866 1.00 98.38 68 ALA A N 1
ATOM 535 C CA . ALA A 1 68 ? -4.694 -6.977 2.580 1.00 98.38 68 ALA A CA 1
ATOM 536 C C . ALA A 1 68 ? -3.545 -7.982 2.388 1.00 98.38 68 ALA A C 1
ATOM 538 O O . ALA A 1 68 ? -3.400 -8.545 1.302 1.00 98.38 68 ALA A O 1
ATOM 539 N N . LEU A 1 69 ? -2.752 -8.246 3.433 1.00 98.50 69 LEU A N 1
ATOM 540 C CA . LEU A 1 69 ? -1.690 -9.258 3.419 1.00 98.50 69 LEU A CA 1
ATOM 541 C C . LEU A 1 69 ? -2.259 -10.666 3.216 1.00 98.50 69 LEU A C 1
ATOM 543 O O . LEU A 1 69 ? -1.768 -11.399 2.354 1.00 98.50 69 LEU A O 1
ATOM 547 N N . GLN A 1 70 ? -3.319 -11.020 3.950 1.00 98.50 70 GLN A N 1
ATOM 548 C CA . GLN A 1 70 ? -4.010 -12.301 3.796 1.00 98.50 70 GLN A CA 1
ATOM 549 C C . GLN A 1 70 ? -4.547 -12.472 2.372 1.00 98.50 70 GLN A C 1
ATOM 551 O O . GLN A 1 70 ? -4.250 -13.464 1.703 1.00 98.50 70 GLN A O 1
ATOM 556 N N . PHE A 1 71 ? -5.278 -11.470 1.877 1.00 97.81 71 PHE A N 1
ATOM 557 C CA . PHE A 1 71 ? -5.810 -11.466 0.519 1.00 97.81 71 PHE A CA 1
ATOM 558 C C . PHE A 1 71 ? -4.692 -11.624 -0.517 1.00 97.81 71 PHE A C 1
ATOM 560 O O . PHE A 1 71 ? -4.802 -12.427 -1.448 1.00 97.81 71 PHE A O 1
ATOM 567 N N . ALA A 1 72 ? -3.587 -10.895 -0.348 1.00 97.25 72 ALA A N 1
ATOM 568 C CA . ALA A 1 72 ? -2.460 -10.956 -1.263 1.00 97.25 72 ALA A CA 1
ATOM 569 C C . ALA A 1 72 ? -1.800 -12.342 -1.294 1.00 97.25 72 ALA A C 1
ATOM 571 O O . ALA A 1 72 ? -1.523 -12.862 -2.382 1.00 97.25 72 ALA A O 1
ATOM 572 N N . LYS A 1 73 ? -1.622 -12.968 -0.122 1.00 96.50 73 LYS A N 1
ATOM 573 C CA . LYS A 1 73 ? -1.098 -14.333 0.031 1.00 96.50 73 LYS A CA 1
ATOM 574 C C . LYS A 1 73 ? -1.985 -15.349 -0.690 1.00 96.50 73 LYS A C 1
ATOM 576 O O . LYS A 1 73 ? -1.496 -16.122 -1.515 1.00 96.50 73 LYS A O 1
ATOM 581 N N . GLU A 1 74 ? -3.295 -15.304 -0.457 1.00 97.00 74 GLU A N 1
ATOM 582 C CA . GLU A 1 74 ? -4.265 -16.220 -1.073 1.00 97.00 74 GLU A CA 1
ATOM 583 C C . GLU A 1 74 ? -4.348 -16.067 -2.593 1.00 97.00 74 GLU A C 1
ATOM 585 O O . GLU A 1 74 ? -4.393 -17.055 -3.332 1.00 97.00 74 GLU A O 1
ATOM 590 N N . LYS A 1 75 ? -4.355 -14.822 -3.080 1.00 95.69 75 LYS A N 1
ATOM 591 C CA . LYS A 1 75 ? -4.444 -14.521 -4.514 1.00 95.69 75 LYS A CA 1
ATOM 592 C C . LYS A 1 75 ? -3.098 -14.581 -5.230 1.00 95.69 75 LYS A C 1
ATOM 594 O O . LYS A 1 75 ? -3.074 -14.456 -6.455 1.00 95.69 75 LYS A O 1
ATOM 599 N N . LYS A 1 76 ? -1.998 -14.807 -4.501 1.00 94.88 76 LYS A N 1
ATOM 600 C CA . LYS A 1 76 ? -0.623 -14.837 -5.023 1.00 94.88 76 LYS A CA 1
ATOM 601 C C . LYS A 1 76 ? -0.268 -13.559 -5.792 1.00 94.88 76 LYS A C 1
ATOM 603 O O . LYS A 1 76 ? 0.318 -13.612 -6.875 1.00 94.88 76 LYS A O 1
ATOM 608 N N . ILE A 1 77 ? -0.655 -12.412 -5.241 1.00 94.69 77 ILE A N 1
ATOM 609 C CA . ILE A 1 77 ? -0.320 -11.087 -5.775 1.00 94.69 77 ILE A CA 1
ATOM 610 C C . ILE A 1 77 ? 0.737 -10.428 -4.890 1.00 94.69 77 ILE A C 1
ATOM 612 O O . ILE A 1 77 ? 0.773 -10.646 -3.682 1.00 94.69 77 ILE A O 1
ATOM 616 N N . LYS A 1 78 ? 1.609 -9.621 -5.496 1.00 94.81 78 LYS A N 1
ATOM 617 C CA . LYS A 1 78 ? 2.593 -8.832 -4.748 1.00 94.81 78 LYS A CA 1
ATOM 618 C C . LYS A 1 78 ? 1.963 -7.566 -4.175 1.00 94.81 78 LYS A C 1
ATOM 620 O O . LYS A 1 78 ? 1.036 -7.022 -4.772 1.00 94.81 78 LYS A O 1
ATOM 625 N N . LEU A 1 79 ? 2.512 -7.055 -3.078 1.00 96.06 79 LEU A N 1
ATOM 626 C CA . LEU A 1 79 ? 2.162 -5.726 -2.571 1.00 96.06 79 LEU A CA 1
ATOM 627 C C . LEU A 1 79 ? 3.343 -4.769 -2.702 1.00 96.06 79 LEU A C 1
ATOM 629 O O . LEU A 1 79 ? 4.491 -5.164 -2.525 1.00 96.06 79 LEU A O 1
ATOM 633 N N . ILE A 1 80 ? 3.060 -3.506 -2.989 1.00 95.12 80 ILE A N 1
ATOM 634 C CA . ILE A 1 80 ? 3.964 -2.384 -2.753 1.00 95.12 80 ILE A CA 1
ATOM 635 C C . ILE A 1 80 ? 3.379 -1.655 -1.544 1.00 95.12 80 ILE A C 1
ATOM 637 O O . ILE A 1 80 ? 2.281 -1.114 -1.635 1.00 95.12 80 ILE A O 1
ATOM 641 N N . ILE A 1 81 ? 4.062 -1.711 -0.402 1.00 96.12 81 ILE A N 1
ATOM 642 C CA . ILE A 1 81 ? 3.554 -1.149 0.855 1.00 96.12 81 ILE A CA 1
ATOM 643 C C . ILE A 1 81 ? 4.235 0.189 1.115 1.00 96.12 81 ILE A C 1
ATOM 645 O O . ILE A 1 81 ? 5.436 0.244 1.388 1.00 96.12 81 ILE A O 1
ATOM 649 N N . ASN A 1 82 ? 3.452 1.262 1.055 1.00 95.00 82 ASN A N 1
ATOM 650 C CA . ASN A 1 82 ? 3.893 2.628 1.279 1.00 95.00 82 ASN A CA 1
ATOM 651 C C . ASN A 1 82 ? 3.531 3.096 2.694 1.00 95.00 82 ASN A C 1
ATOM 653 O O . ASN A 1 82 ? 2.391 3.456 2.980 1.00 95.00 82 ASN A O 1
ATOM 657 N N . VAL A 1 83 ? 4.505 3.108 3.604 1.00 95.88 83 VAL A N 1
ATOM 658 C CA . VAL A 1 83 ? 4.287 3.626 4.965 1.00 95.88 83 VAL A CA 1
ATOM 659 C C . VAL A 1 83 ? 4.358 5.153 4.956 1.00 95.88 83 VAL A C 1
ATOM 661 O O . VAL A 1 83 ? 5.406 5.725 4.636 1.00 95.88 83 VAL A O 1
ATOM 664 N N . LYS A 1 84 ? 3.255 5.814 5.332 1.00 94.06 84 LYS A N 1
ATOM 665 C CA . LYS A 1 84 ? 3.098 7.278 5.218 1.00 94.06 84 LYS A CA 1
ATOM 666 C C . LYS A 1 84 ? 3.628 8.061 6.418 1.00 94.06 84 LYS A C 1
ATOM 668 O O . LYS A 1 84 ? 3.974 9.237 6.288 1.00 94.06 84 LYS A O 1
ATOM 673 N N . GLU A 1 85 ? 3.738 7.432 7.582 1.00 92.31 85 GLU A N 1
ATOM 674 C CA . GLU A 1 85 ? 4.067 8.101 8.846 1.00 92.31 85 GLU A CA 1
ATOM 675 C C . GLU A 1 85 ? 5.175 7.406 9.638 1.00 92.31 85 GLU A C 1
ATOM 677 O O . GLU A 1 85 ? 5.497 6.241 9.413 1.00 92.31 85 GLU A O 1
ATOM 682 N N . HIS A 1 86 ? 5.817 8.175 10.512 1.00 92.94 86 HIS A N 1
ATOM 683 C CA . HIS A 1 86 ? 6.940 7.706 11.312 1.00 92.94 86 HIS A CA 1
ATOM 684 C C . HIS A 1 86 ? 6.480 6.852 12.493 1.00 92.94 86 HIS A C 1
ATOM 686 O O . HIS A 1 86 ? 5.409 7.075 13.049 1.00 92.94 86 HIS A O 1
ATOM 692 N N . GLY A 1 87 ? 7.344 5.942 12.937 1.00 93.88 87 GLY A N 1
ATOM 693 C CA . GLY A 1 87 ? 7.157 5.177 14.171 1.00 93.88 87 GLY A CA 1
ATOM 694 C C . GLY A 1 87 ? 6.349 3.893 13.993 1.00 93.88 87 GLY A C 1
ATOM 695 O O . GLY A 1 87 ? 6.175 3.147 14.955 1.00 93.88 87 GLY A O 1
ATOM 696 N N . ILE A 1 88 ? 5.883 3.600 12.777 1.00 96.44 88 ILE A N 1
ATOM 697 C CA . ILE A 1 88 ? 5.095 2.398 12.473 1.00 96.44 88 ILE A CA 1
ATOM 698 C C . ILE A 1 88 ? 5.837 1.418 11.563 1.00 96.44 88 ILE A C 1
ATOM 700 O O . ILE A 1 88 ? 5.300 0.362 11.231 1.00 96.44 88 ILE A O 1
ATOM 704 N N . GLU A 1 89 ? 7.071 1.734 11.169 1.00 93.75 89 GLU A N 1
ATOM 705 C CA . GLU A 1 89 ? 7.839 0.958 10.202 1.00 93.75 89 GLU A CA 1
ATOM 706 C C . GLU A 1 89 ? 8.114 -0.460 10.735 1.00 93.75 89 GLU A C 1
ATOM 708 O O . GLU A 1 89 ? 7.822 -1.439 10.050 1.00 93.75 89 GLU A O 1
ATOM 713 N N . GLN A 1 90 ? 8.599 -0.592 11.980 1.00 93.56 90 GLN A N 1
ATOM 714 C CA . GLN A 1 90 ? 8.935 -1.907 12.555 1.00 93.56 90 GLN A CA 1
ATOM 715 C C . GLN A 1 90 ? 7.687 -2.755 12.770 1.00 93.56 90 GLN A C 1
ATOM 717 O O . GLN A 1 90 ? 7.665 -3.931 12.434 1.00 93.56 90 GLN A O 1
ATOM 722 N N . LYS A 1 91 ? 6.606 -2.134 13.246 1.00 96.12 91 LYS A N 1
ATOM 723 C CA . LYS A 1 91 ? 5.318 -2.807 13.410 1.00 96.12 91 LYS A CA 1
ATOM 724 C C . LYS A 1 91 ? 4.763 -3.315 12.080 1.00 96.12 91 LYS A C 1
ATOM 726 O O . LYS A 1 91 ? 4.235 -4.420 12.016 1.00 96.12 91 LYS A O 1
ATOM 731 N N . THR A 1 92 ? 4.897 -2.514 11.024 1.00 96.75 92 THR A N 1
ATOM 732 C CA . THR A 1 92 ? 4.498 -2.895 9.664 1.00 96.75 92 THR A CA 1
ATOM 733 C C . THR A 1 92 ? 5.323 -4.083 9.178 1.00 96.75 92 THR A C 1
ATOM 735 O O . THR A 1 92 ? 4.753 -5.055 8.691 1.00 96.75 92 THR A O 1
ATOM 738 N N . ARG A 1 93 ? 6.650 -4.050 9.367 1.00 93.75 93 ARG A N 1
ATOM 739 C CA . ARG A 1 93 ? 7.537 -5.174 9.045 1.00 93.75 93 ARG A CA 1
ATOM 740 C C . ARG A 1 93 ? 7.148 -6.446 9.803 1.00 93.75 93 ARG A C 1
ATOM 742 O O . ARG A 1 93 ? 6.981 -7.476 9.161 1.00 93.75 93 ARG A O 1
ATOM 749 N N . SER A 1 94 ? 6.983 -6.379 11.124 1.00 94.94 94 SER A N 1
ATOM 750 C CA . SER A 1 94 ? 6.637 -7.555 11.933 1.00 94.94 94 SER A CA 1
ATOM 751 C C . SER A 1 94 ? 5.329 -8.193 11.472 1.00 94.94 94 SER A C 1
ATOM 753 O O . SER A 1 94 ? 5.245 -9.412 11.392 1.00 94.94 94 SER A O 1
ATOM 755 N N . LEU A 1 95 ? 4.335 -7.385 11.087 1.00 97.38 95 LEU A N 1
ATOM 756 C CA . LEU A 1 95 ? 3.091 -7.907 10.523 1.00 97.38 95 LEU A CA 1
ATOM 757 C C . LEU A 1 95 ? 3.313 -8.571 9.153 1.00 97.38 95 LEU A C 1
ATOM 759 O O . LEU A 1 95 ? 2.736 -9.611 8.869 1.00 97.38 95 LEU A O 1
ATOM 763 N N . ILE A 1 96 ? 4.167 -8.013 8.291 1.00 95.81 96 ILE A N 1
ATOM 764 C CA . ILE A 1 96 ? 4.522 -8.650 7.009 1.00 95.81 96 ILE A CA 1
ATOM 765 C C . ILE A 1 96 ? 5.192 -10.018 7.240 1.00 95.81 96 ILE A C 1
ATOM 767 O O . ILE A 1 96 ? 4.915 -10.966 6.501 1.00 95.81 96 ILE A O 1
ATOM 771 N N . GLU A 1 97 ? 6.064 -10.123 8.245 1.00 93.88 97 GLU A N 1
ATOM 772 C CA . GLU A 1 97 ? 6.749 -11.364 8.629 1.00 93.88 97 GLU A CA 1
ATOM 773 C C . GLU A 1 97 ? 5.790 -12.395 9.225 1.00 93.88 97 GLU A C 1
ATOM 775 O O . GLU A 1 97 ? 5.841 -13.553 8.823 1.00 93.88 97 GLU A O 1
ATOM 780 N N . GLU A 1 98 ? 4.867 -11.975 10.094 1.00 96.75 98 GLU A N 1
ATOM 781 C CA . GLU A 1 98 ? 3.817 -12.833 10.663 1.00 96.75 98 GLU A CA 1
ATOM 782 C C . GLU A 1 98 ? 2.966 -13.506 9.574 1.00 96.75 98 GLU A C 1
ATOM 784 O O . GLU A 1 98 ? 2.528 -14.645 9.721 1.00 96.75 98 GLU A O 1
ATOM 789 N N . PHE A 1 99 ? 2.773 -12.825 8.442 1.00 96.81 99 PHE A N 1
ATOM 790 C CA . PHE A 1 99 ? 2.045 -13.357 7.293 1.00 96.81 99 PHE A CA 1
ATOM 791 C C . PHE A 1 99 ? 2.934 -14.120 6.289 1.00 96.81 99 PHE A C 1
ATOM 793 O O . PHE A 1 99 ? 2.424 -14.562 5.258 1.00 96.81 99 PHE A O 1
ATOM 800 N N . ASP A 1 100 ? 4.232 -14.318 6.547 1.00 94.38 100 ASP A N 1
ATOM 801 C CA . ASP A 1 100 ? 5.229 -14.898 5.623 1.00 94.38 100 ASP A CA 1
ATOM 802 C C . ASP A 1 100 ? 5.346 -14.157 4.274 1.00 94.38 100 ASP A C 1
ATOM 804 O O . ASP A 1 100 ? 5.670 -14.737 3.230 1.00 94.38 100 ASP A O 1
ATOM 808 N N . MET A 1 101 ? 5.052 -12.856 4.257 1.00 93.38 101 MET A N 1
ATOM 809 C CA . MET A 1 101 ? 4.943 -12.068 3.025 1.00 93.38 101 MET A CA 1
ATOM 810 C C . MET A 1 101 ? 6.203 -11.261 2.699 1.00 93.38 101 MET A C 1
ATOM 812 O O . MET A 1 101 ? 6.230 -10.581 1.675 1.00 93.38 101 MET A O 1
ATOM 816 N N . ILE A 1 102 ? 7.274 -11.364 3.496 1.00 89.56 102 ILE A N 1
ATOM 817 C CA . ILE A 1 102 ? 8.485 -10.529 3.365 1.00 89.56 102 ILE A CA 1
ATOM 818 C C . ILE A 1 102 ? 9.114 -10.566 1.960 1.00 89.56 102 ILE A C 1
ATOM 820 O O . ILE A 1 102 ? 9.547 -9.542 1.444 1.00 89.56 102 ILE A O 1
ATOM 824 N N . ASN A 1 103 ? 9.066 -11.719 1.283 1.00 86.94 103 ASN A N 1
ATOM 825 C CA . ASN A 1 103 ? 9.594 -11.904 -0.078 1.00 86.94 103 ASN A CA 1
ATOM 826 C C . ASN A 1 103 ? 8.589 -11.565 -1.200 1.00 86.94 103 ASN A C 1
ATOM 828 O O . ASN A 1 103 ? 8.921 -11.619 -2.387 1.00 86.94 103 ASN A O 1
ATOM 832 N N . HIS A 1 104 ? 7.350 -11.232 -0.838 1.00 89.94 104 HIS A N 1
ATOM 833 C CA . HIS A 1 104 ? 6.244 -10.921 -1.750 1.00 89.94 104 HIS A CA 1
ATOM 834 C C . HIS A 1 104 ? 5.795 -9.455 -1.656 1.00 89.94 104 HIS A C 1
ATOM 836 O O . HIS A 1 104 ? 4.837 -9.057 -2.326 1.00 89.94 104 HIS A O 1
ATOM 842 N N . VAL A 1 105 ? 6.510 -8.648 -0.872 1.00 91.75 105 VAL A N 1
ATOM 843 C CA . VAL A 1 105 ? 6.263 -7.223 -0.675 1.00 91.75 105 VAL A CA 1
ATOM 844 C C . VAL A 1 105 ? 7.459 -6.415 -1.178 1.00 91.75 105 VAL A C 1
ATOM 846 O O . VAL A 1 105 ? 8.609 -6.756 -0.916 1.00 91.75 105 VAL A O 1
ATOM 849 N N . TYR A 1 106 ? 7.188 -5.312 -1.869 1.00 91.06 106 TYR A N 1
ATOM 850 C CA . TYR A 1 106 ? 8.145 -4.233 -2.082 1.00 91.06 106 TYR A CA 1
ATOM 851 C C . TYR A 1 106 ? 7.921 -3.151 -1.034 1.00 91.06 106 TYR A C 1
ATOM 853 O O . TYR A 1 106 ? 6.787 -2.724 -0.800 1.00 91.06 106 TYR A O 1
ATOM 861 N N . PHE A 1 107 ? 9.002 -2.720 -0.395 1.00 89.81 107 PHE A N 1
ATOM 862 C CA . PHE A 1 107 ? 8.938 -1.653 0.593 1.00 89.81 107 PHE A CA 1
ATOM 863 C C . PHE A 1 107 ? 8.828 -0.318 -0.146 1.00 89.81 107 PHE A C 1
ATOM 865 O O . PHE A 1 107 ? 9.272 -0.193 -1.283 1.00 89.81 107 PHE A O 1
ATOM 872 N N . SER A 1 108 ? 8.144 0.655 0.444 1.00 88.00 108 SER A N 1
ATOM 873 C CA . SER A 1 108 ? 8.057 2.007 -0.096 1.00 88.00 108 SER A CA 1
ATOM 874 C C . SER A 1 108 ? 7.786 3.024 1.011 1.00 88.00 108 SER A C 1
ATOM 876 O O . SER A 1 108 ? 7.478 2.673 2.158 1.00 88.00 108 SER A O 1
ATOM 878 N N . GLY A 1 109 ? 7.934 4.304 0.675 1.00 87.06 109 GLY A N 1
ATOM 879 C CA . GLY A 1 109 ? 7.817 5.400 1.631 1.00 87.06 109 GLY A CA 1
ATOM 880 C C . GLY A 1 109 ? 8.799 5.236 2.783 1.00 87.06 109 GLY A C 1
ATOM 881 O O . GLY A 1 109 ? 9.994 5.023 2.585 1.00 87.06 109 GLY A O 1
ATOM 882 N N . ARG A 1 110 ? 8.294 5.313 4.014 1.00 87.56 110 ARG A N 1
ATOM 883 C CA . ARG A 1 110 ? 9.141 5.230 5.212 1.00 87.56 110 ARG A CA 1
ATOM 884 C C . ARG A 1 110 ? 9.640 3.824 5.510 1.00 87.56 110 ARG A C 1
ATOM 886 O O . ARG A 1 110 ? 10.663 3.685 6.179 1.00 87.56 110 ARG A O 1
ATOM 893 N N . LEU A 1 111 ? 8.986 2.792 4.979 1.00 86.06 111 LEU A N 1
ATOM 894 C CA . LEU A 1 111 ? 9.382 1.402 5.203 1.00 86.06 111 LEU A CA 1
ATOM 895 C C . LEU A 1 111 ? 10.763 1.088 4.600 1.00 86.06 111 LEU A C 1
ATOM 897 O O . LEU A 1 111 ? 11.497 0.261 5.139 1.00 86.06 111 LEU A O 1
ATOM 901 N N . GLU A 1 112 ? 11.165 1.818 3.554 1.00 82.75 112 GLU A N 1
ATOM 902 C CA . GLU A 1 112 ? 12.513 1.740 2.965 1.00 82.75 112 GLU A CA 1
ATOM 903 C C . GLU A 1 112 ? 13.624 2.052 3.980 1.00 82.75 112 GLU A C 1
ATOM 905 O O . GLU A 1 112 ? 14.726 1.512 3.897 1.00 82.75 112 GLU A O 1
ATOM 910 N N . SER A 1 113 ? 13.334 2.872 4.997 1.00 79.94 113 SER A N 1
ATOM 911 C CA . SER A 1 113 ? 14.320 3.225 6.024 1.00 79.94 113 SER A CA 1
ATOM 912 C C . SER A 1 113 ? 14.767 2.036 6.881 1.00 79.94 113 SER A C 1
ATOM 914 O O . SER A 1 113 ? 15.885 2.054 7.394 1.00 79.94 113 SER A O 1
ATOM 916 N N . ILE A 1 114 ? 13.926 1.005 7.030 1.00 76.81 114 ILE A N 1
ATOM 917 C CA . ILE A 1 114 ? 14.292 -0.230 7.736 1.00 76.81 114 ILE A CA 1
ATOM 918 C C . ILE A 1 114 ? 15.180 -1.089 6.857 1.00 76.81 114 ILE A C 1
ATOM 920 O O . ILE A 1 114 ? 16.188 -1.603 7.327 1.00 76.81 114 ILE A O 1
ATOM 924 N N . ARG A 1 115 ? 14.840 -1.203 5.575 1.00 70.12 115 ARG A N 1
ATOM 925 C CA . ARG A 1 115 ? 15.609 -1.996 4.622 1.00 70.12 115 ARG A CA 1
ATOM 926 C C . ARG A 1 115 ? 17.054 -1.518 4.490 1.00 70.12 115 ARG A C 1
ATOM 928 O O . ARG A 1 115 ? 17.957 -2.334 4.392 1.00 70.12 115 ARG A O 1
ATOM 935 N N . ASN A 1 116 ? 17.280 -0.210 4.553 1.00 66.06 116 ASN A N 1
ATOM 936 C CA . ASN A 1 116 ? 18.635 0.346 4.510 1.00 66.06 116 ASN A CA 1
ATOM 937 C C . ASN A 1 116 ? 19.447 0.090 5.795 1.00 66.06 116 ASN A C 1
ATOM 939 O O . ASN A 1 116 ? 20.662 0.266 5.784 1.00 66.06 116 ASN A O 1
ATOM 943 N N . LYS A 1 117 ? 18.793 -0.280 6.904 1.00 65.50 117 LYS A N 1
ATOM 944 C CA . LYS A 1 117 ? 19.428 -0.521 8.210 1.00 65.50 117 LYS A CA 1
ATOM 945 C C . LYS A 1 117 ? 19.584 -2.003 8.536 1.00 65.50 117 LYS A C 1
ATOM 947 O O . LYS A 1 117 ? 20.504 -2.356 9.265 1.00 65.50 117 LYS A O 1
ATOM 952 N N . ASP A 1 118 ? 18.680 -2.839 8.041 1.00 60.03 118 ASP A N 1
ATOM 953 C CA . ASP A 1 118 ? 18.634 -4.263 8.343 1.00 60.03 118 ASP A CA 1
ATOM 954 C C . ASP A 1 118 ? 19.201 -5.077 7.173 1.00 60.03 118 ASP A C 1
ATOM 956 O O . ASP A 1 118 ? 18.567 -5.221 6.124 1.00 60.03 118 ASP A O 1
ATOM 960 N N . LEU A 1 119 ? 20.426 -5.579 7.357 1.00 54.88 119 LEU A N 1
ATOM 961 C CA . LEU A 1 119 ? 21.174 -6.334 6.345 1.00 54.88 119 LEU A CA 1
ATOM 962 C C . LEU A 1 119 ? 20.528 -7.691 6.012 1.00 54.88 119 LEU A C 1
ATOM 964 O O . LEU A 1 119 ? 20.866 -8.275 4.983 1.00 54.88 119 LEU A O 1
ATOM 968 N N . ASP A 1 120 ? 19.583 -8.166 6.830 1.00 58.25 120 ASP A N 1
ATOM 969 C CA . ASP A 1 120 ? 18.922 -9.461 6.641 1.00 58.25 120 ASP A CA 1
ATOM 970 C C . ASP A 1 120 ? 17.756 -9.404 5.635 1.00 58.25 120 ASP A C 1
ATOM 972 O O . ASP A 1 120 ? 17.247 -10.440 5.190 1.00 58.25 120 ASP A O 1
ATOM 976 N N . ILE A 1 121 ? 17.341 -8.205 5.202 1.00 62.06 121 ILE A N 1
ATOM 977 C CA . ILE A 1 121 ? 16.318 -8.045 4.161 1.00 62.06 121 ILE A CA 1
ATOM 978 C C . ILE A 1 121 ? 16.957 -8.278 2.784 1.00 62.06 121 ILE A C 1
ATOM 980 O O . ILE A 1 121 ? 17.427 -7.365 2.108 1.00 62.06 121 ILE A O 1
ATOM 984 N N . THR A 1 122 ? 16.935 -9.535 2.345 1.00 58.56 122 THR A N 1
ATOM 985 C CA . THR A 1 122 ? 17.557 -10.007 1.091 1.00 58.56 122 THR A CA 1
ATOM 986 C C . THR A 1 122 ? 16.635 -9.960 -0.139 1.00 58.56 122 THR A C 1
ATOM 988 O O . THR A 1 122 ? 17.045 -10.309 -1.246 1.00 58.56 122 THR A O 1
ATOM 991 N N . GLY A 1 123 ? 15.380 -9.525 0.023 1.00 62.03 123 GLY A N 1
ATOM 992 C CA . GLY A 1 123 ? 14.380 -9.494 -1.049 1.00 62.03 123 GLY A CA 1
ATOM 993 C C . GLY A 1 123 ? 14.667 -8.449 -2.136 1.00 62.03 123 GLY A C 1
ATOM 994 O O . GLY A 1 123 ? 15.237 -7.392 -1.877 1.00 62.03 123 GLY A O 1
ATOM 995 N N . ALA A 1 124 ? 14.224 -8.698 -3.371 1.00 67.12 124 ALA A N 1
ATOM 996 C CA . ALA A 1 124 ? 14.406 -7.761 -4.485 1.00 67.12 124 ALA A CA 1
ATOM 997 C C . ALA A 1 124 ? 13.793 -6.375 -4.191 1.00 67.12 124 ALA A C 1
ATOM 999 O O . ALA A 1 124 ? 12.675 -6.264 -3.690 1.00 67.12 124 ALA A O 1
ATOM 1000 N N . GLN A 1 125 ? 14.520 -5.304 -4.503 1.00 78.56 125 GLN A N 1
ATOM 1001 C CA . GLN A 1 125 ? 14.062 -3.911 -4.398 1.00 78.56 125 GLN A CA 1
ATOM 1002 C C . GLN A 1 125 ? 13.222 -3.536 -5.617 1.00 78.56 125 GLN A C 1
ATOM 1004 O O . GLN A 1 125 ? 13.386 -4.127 -6.686 1.00 78.56 125 GLN A O 1
ATOM 1009 N N . LEU A 1 126 ? 12.328 -2.559 -5.461 1.00 79.81 126 LEU A N 1
ATOM 1010 C CA . LEU A 1 126 ? 11.647 -1.918 -6.581 1.00 79.81 126 LEU A CA 1
ATOM 1011 C C . LEU A 1 126 ? 12.148 -0.485 -6.703 1.00 79.81 126 LEU A C 1
ATOM 1013 O O . LEU A 1 126 ? 11.844 0.361 -5.869 1.00 79.81 126 LEU A O 1
ATOM 1017 N N . VAL A 1 127 ? 12.902 -0.216 -7.762 1.00 76.12 127 VAL A N 1
ATOM 1018 C CA . VAL A 1 127 ? 13.448 1.108 -8.052 1.00 76.12 127 VAL A CA 1
ATOM 1019 C C . VAL A 1 127 ? 12.568 1.772 -9.098 1.00 76.12 127 VAL A C 1
ATOM 1021 O O . VAL A 1 127 ? 12.427 1.267 -10.211 1.00 76.12 127 VAL A O 1
ATOM 1024 N N . PHE A 1 128 ? 11.965 2.906 -8.754 1.00 75.06 128 PHE A N 1
ATOM 1025 C CA . PHE A 1 128 ? 11.212 3.695 -9.721 1.00 75.06 128 PHE A CA 1
ATOM 1026 C C . PHE A 1 128 ? 12.126 4.691 -10.421 1.00 75.06 128 PHE A C 1
ATOM 1028 O O . PHE A 1 128 ? 12.711 5.546 -9.760 1.00 75.06 128 PHE A O 1
ATOM 1035 N N . LEU A 1 129 ? 12.202 4.605 -11.748 1.00 67.50 129 LEU A N 1
ATOM 1036 C CA . LEU A 1 129 ? 12.975 5.549 -12.551 1.00 67.50 129 LEU A CA 1
ATOM 1037 C C . LEU A 1 129 ? 12.113 6.756 -12.948 1.00 67.50 129 LEU A C 1
ATOM 1039 O O . LEU A 1 129 ? 10.921 6.579 -13.248 1.00 67.50 129 LEU A O 1
ATOM 1043 N N . PRO A 1 130 ? 12.680 7.973 -12.957 1.00 59.34 130 PRO A N 1
ATOM 1044 C CA . PRO A 1 130 ? 11.992 9.134 -13.493 1.00 59.34 130 PRO A CA 1
ATOM 1045 C C . PRO A 1 130 ? 11.795 8.978 -15.016 1.00 59.34 130 PRO A C 1
ATOM 1047 O O . PRO A 1 130 ? 12.546 8.260 -15.680 1.00 59.34 130 PRO A O 1
ATOM 1050 N N . PRO A 1 131 ? 10.725 9.565 -15.580 1.00 54.22 131 PRO A N 1
ATOM 1051 C CA . PRO A 1 131 ? 10.289 9.301 -16.954 1.00 54.22 131 PRO A CA 1
ATOM 1052 C C . PRO A 1 131 ? 11.234 9.824 -18.051 1.00 54.22 131 PRO A C 1
ATOM 1054 O O . PRO A 1 131 ? 11.048 9.468 -19.213 1.00 54.22 131 PRO A O 1
ATOM 1057 N N . ASP A 1 132 ? 12.208 10.655 -17.701 1.00 57.16 132 ASP A N 1
ATOM 1058 C CA . ASP A 1 132 ? 13.137 11.368 -18.578 1.00 57.16 132 ASP A CA 1
ATOM 1059 C C . ASP A 1 132 ? 14.573 10.809 -18.587 1.00 57.16 132 ASP A C 1
ATOM 1061 O O . ASP A 1 132 ? 15.351 11.177 -19.464 1.00 57.16 132 ASP A O 1
ATOM 1065 N N . GLU A 1 133 ? 14.918 9.871 -17.698 1.00 54.59 133 GLU A N 1
ATOM 1066 C CA . GLU A 1 133 ? 16.312 9.435 -17.483 1.00 54.59 133 GLU A CA 1
ATOM 1067 C C . GLU A 1 133 ? 16.687 7.960 -17.752 1.00 54.59 133 GLU A C 1
ATOM 1069 O O . GLU A 1 133 ? 17.870 7.639 -17.611 1.00 54.59 133 GLU A O 1
ATOM 1074 N N . PRO A 1 134 ? 15.801 7.005 -18.096 1.00 59.31 134 PRO A N 1
ATOM 1075 C CA . PRO A 1 134 ? 16.209 5.606 -18.087 1.00 59.31 134 PRO A CA 1
ATOM 1076 C C . PRO A 1 134 ? 17.120 5.288 -19.282 1.00 59.31 134 PRO A C 1
ATOM 1078 O O . PRO A 1 134 ? 16.654 4.988 -20.383 1.00 59.31 134 PRO A O 1
ATOM 1081 N N . THR A 1 135 ? 18.436 5.303 -19.065 1.00 66.56 135 THR A N 1
ATOM 1082 C CA . THR A 1 135 ? 19.384 4.656 -19.974 1.00 66.56 135 THR A CA 1
ATOM 1083 C C . THR A 1 135 ? 19.290 3.143 -19.781 1.00 66.56 135 THR A C 1
ATOM 1085 O O . THR A 1 135 ? 19.078 2.646 -18.672 1.00 66.56 135 THR A O 1
ATOM 1088 N N . ASN A 1 136 ? 19.440 2.379 -20.866 1.00 70.81 136 ASN A N 1
ATOM 1089 C CA . ASN A 1 136 ? 19.440 0.913 -20.781 1.00 70.81 136 ASN A CA 1
ATOM 1090 C C . ASN A 1 136 ? 20.511 0.404 -19.801 1.00 70.81 136 ASN A C 1
ATOM 1092 O O . ASN A 1 136 ? 20.297 -0.609 -19.144 1.00 70.81 136 ASN A O 1
ATOM 1096 N N . ASP A 1 137 ? 21.621 1.129 -19.664 1.00 74.81 137 ASP A N 1
ATOM 1097 C CA . ASP A 1 137 ? 22.722 0.785 -18.763 1.00 74.81 137 ASP A CA 1
ATOM 1098 C C . ASP A 1 137 ? 22.306 0.859 -17.290 1.00 74.81 137 ASP A C 1
ATOM 1100 O O . ASP A 1 137 ? 22.615 -0.051 -16.522 1.00 74.81 137 ASP A O 1
ATOM 1104 N N . LEU A 1 138 ? 21.529 1.878 -16.899 1.00 73.12 138 LEU A N 1
ATOM 1105 C CA . LEU A 1 138 ? 21.004 1.988 -15.536 1.00 73.12 138 LEU A CA 1
ATOM 1106 C C . LEU A 1 138 ? 20.026 0.850 -15.216 1.00 73.12 138 LEU A C 1
ATOM 1108 O O . LEU A 1 138 ? 20.087 0.256 -14.141 1.00 73.12 138 LEU A O 1
ATOM 1112 N N . ILE A 1 139 ? 19.144 0.515 -16.159 1.00 75.44 139 ILE A N 1
ATOM 1113 C CA . ILE A 1 139 ? 18.208 -0.608 -16.007 1.00 75.44 139 ILE A CA 1
ATOM 1114 C C . ILE A 1 139 ? 18.973 -1.927 -15.858 1.00 75.44 139 ILE A C 1
ATOM 1116 O O . ILE A 1 139 ? 18.681 -2.708 -14.952 1.00 75.44 139 ILE A O 1
ATOM 1120 N N . ASN A 1 140 ? 19.971 -2.158 -16.714 1.00 77.38 140 ASN A N 1
ATOM 1121 C CA . ASN A 1 140 ? 20.799 -3.359 -16.666 1.00 77.38 140 ASN A CA 1
ATOM 1122 C C . ASN A 1 140 ? 21.531 -3.472 -15.324 1.00 77.38 140 ASN A C 1
ATOM 1124 O O . ASN A 1 140 ? 21.494 -4.535 -14.713 1.00 77.38 140 ASN A O 1
ATOM 1128 N N . LEU A 1 141 ? 22.098 -2.374 -14.815 1.00 78.25 141 LEU A N 1
ATOM 1129 C CA . LEU A 1 141 ? 22.760 -2.344 -13.510 1.00 78.25 141 LEU A CA 1
ATOM 1130 C C . LEU A 1 141 ? 21.802 -2.709 -12.362 1.00 78.25 141 LEU A C 1
ATOM 1132 O O . LEU A 1 141 ? 22.170 -3.445 -11.444 1.00 78.25 141 LEU A O 1
ATOM 1136 N N . ILE A 1 142 ? 20.557 -2.222 -12.403 1.00 74.94 142 ILE A N 1
ATOM 1137 C CA . ILE A 1 142 ? 19.529 -2.575 -11.410 1.00 74.94 142 ILE A CA 1
ATOM 1138 C C . ILE A 1 142 ? 19.198 -4.074 -11.498 1.00 74.94 142 ILE A C 1
ATOM 1140 O O . ILE A 1 142 ? 19.102 -4.752 -10.471 1.00 74.94 142 ILE A O 1
ATOM 1144 N N . HIS A 1 143 ? 19.077 -4.615 -12.712 1.00 78.75 143 HIS A N 1
ATOM 1145 C CA . HIS A 1 143 ? 18.806 -6.037 -12.943 1.00 78.75 143 HIS A CA 1
ATOM 1146 C C . HIS A 1 143 ? 19.961 -6.957 -12.540 1.00 78.75 143 HIS A C 1
ATOM 1148 O O . HIS A 1 143 ? 19.703 -8.038 -12.009 1.00 78.75 143 HIS A O 1
ATOM 1154 N N . GLU A 1 144 ? 21.215 -6.549 -12.751 1.00 78.62 144 GLU A N 1
ATOM 1155 C CA . GLU A 1 144 ? 22.418 -7.278 -12.312 1.00 78.62 144 GLU A CA 1
ATOM 1156 C C . GLU A 1 144 ? 22.459 -7.453 -10.791 1.00 78.62 144 GLU A C 1
ATOM 1158 O O . GLU A 1 144 ? 22.954 -8.459 -10.289 1.00 78.62 144 GLU A O 1
ATOM 1163 N N . ARG A 1 145 ? 21.856 -6.517 -10.052 1.00 69.44 145 ARG A N 1
ATOM 1164 C CA . ARG A 1 145 ? 21.684 -6.594 -8.594 1.00 69.44 145 ARG A CA 1
ATOM 1165 C C . ARG A 1 145 ? 20.419 -7.341 -8.163 1.00 69.44 145 ARG A C 1
ATOM 1167 O O . ARG A 1 145 ? 20.047 -7.277 -6.997 1.00 69.44 145 ARG A O 1
ATOM 1174 N N . HIS A 1 146 ? 19.747 -8.034 -9.085 1.00 77.38 146 HIS A N 1
ATOM 1175 C CA . HIS A 1 146 ? 18.496 -8.764 -8.850 1.00 77.38 146 HIS A CA 1
ATOM 1176 C C . HIS A 1 146 ? 17.330 -7.897 -8.338 1.00 77.38 146 HIS A C 1
ATOM 1178 O O . HIS A 1 146 ? 16.377 -8.411 -7.747 1.00 77.38 146 HIS A O 1
ATOM 1184 N N . ASN A 1 147 ? 17.374 -6.591 -8.605 1.00 82.44 147 ASN A N 1
ATOM 1185 C CA . ASN A 1 147 ? 16.295 -5.659 -8.299 1.00 82.44 147 ASN A CA 1
ATOM 1186 C C . ASN A 1 147 ? 15.366 -5.476 -9.505 1.00 82.44 147 ASN A C 1
ATOM 1188 O O . ASN A 1 147 ? 15.700 -5.831 -10.634 1.00 82.44 147 ASN A O 1
ATOM 1192 N N . HIS A 1 148 ? 14.184 -4.920 -9.249 1.00 84.50 148 HIS A N 1
ATOM 1193 C CA . HIS A 1 148 ? 13.167 -4.647 -10.256 1.00 84.50 148 HIS A CA 1
ATOM 1194 C C . HIS A 1 148 ? 13.078 -3.153 -10.546 1.00 84.50 148 HIS A C 1
ATOM 1196 O O . HIS A 1 148 ? 13.202 -2.323 -9.645 1.00 84.50 148 HIS A O 1
ATOM 1202 N N . VAL A 1 149 ? 12.787 -2.825 -11.798 1.00 83.31 149 VAL A N 1
ATOM 1203 C CA . VAL A 1 149 ? 12.562 -1.458 -12.259 1.00 83.31 149 VAL A CA 1
ATOM 1204 C C . VAL A 1 149 ? 11.068 -1.205 -12.422 1.00 83.31 149 VAL A C 1
ATOM 1206 O O . VAL A 1 149 ? 10.360 -1.957 -13.095 1.00 83.31 149 VAL A O 1
ATOM 1209 N N . GLY A 1 150 ? 10.587 -0.124 -11.816 1.00 83.69 150 GLY A N 1
ATOM 1210 C CA . GLY A 1 150 ? 9.214 0.352 -11.912 1.00 83.69 150 GLY A CA 1
ATOM 1211 C C . GLY A 1 150 ? 9.101 1.663 -12.688 1.00 83.69 150 GLY A C 1
ATOM 1212 O O . GLY A 1 150 ? 9.990 2.512 -12.640 1.00 83.69 150 GLY A O 1
ATOM 1213 N N . THR A 1 151 ? 7.964 1.875 -13.346 1.00 83.69 151 THR A N 1
ATOM 1214 C CA . THR A 1 151 ? 7.543 3.190 -13.853 1.00 83.69 151 THR A CA 1
ATOM 1215 C C . THR A 1 151 ? 6.165 3.557 -13.305 1.00 83.69 151 THR A C 1
ATOM 1217 O O . THR A 1 151 ? 5.347 2.673 -13.034 1.00 83.69 151 THR A O 1
ATOM 1220 N N . ARG A 1 152 ? 5.902 4.855 -13.121 1.00 84.88 152 ARG A N 1
ATOM 1221 C CA . ARG A 1 152 ? 4.634 5.374 -12.580 1.00 84.88 152 ARG A CA 1
ATOM 1222 C C . ARG A 1 152 ? 3.842 6.095 -13.666 1.00 84.88 152 ARG A C 1
ATOM 1224 O O . ARG A 1 152 ? 4.330 7.053 -14.263 1.00 84.88 152 ARG A O 1
ATOM 1231 N N . LEU A 1 153 ? 2.606 5.659 -13.887 1.00 84.12 153 LEU A N 1
ATOM 1232 C CA . LEU A 1 153 ? 1.665 6.191 -14.873 1.00 84.12 153 LEU A CA 1
ATOM 1233 C C . LEU A 1 153 ? 0.331 6.519 -14.190 1.00 84.12 153 LEU A C 1
ATOM 1235 O O . LEU A 1 153 ? -0.645 5.782 -14.324 1.00 84.12 153 LEU A O 1
ATOM 1239 N N . PHE A 1 154 ? 0.301 7.616 -13.440 1.00 86.56 154 PHE A N 1
ATOM 1240 C CA . PHE A 1 154 ? -0.901 8.074 -12.739 1.00 86.56 154 PHE A CA 1
ATOM 1241 C C . PHE A 1 154 ? -1.677 9.123 -13.536 1.00 86.56 154 PHE A C 1
ATOM 1243 O O . PHE A 1 154 ? -1.106 9.847 -14.357 1.00 86.56 154 PHE A O 1
ATOM 1250 N N . GLY A 1 155 ? -2.984 9.201 -13.283 1.00 84.56 155 GLY A N 1
ATOM 1251 C CA . GLY A 1 155 ? -3.846 10.283 -13.766 1.00 84.56 155 GLY A CA 1
ATOM 1252 C C . GLY A 1 155 ? -4.139 10.302 -15.272 1.00 84.56 155 GLY A C 1
ATOM 1253 O O . GLY A 1 155 ? -4.724 11.267 -15.756 1.00 84.56 155 GLY A O 1
ATOM 1254 N N . THR A 1 156 ? -3.759 9.273 -16.037 1.00 84.06 156 THR A N 1
ATOM 1255 C CA . THR A 1 156 ? -4.105 9.184 -17.464 1.00 84.06 156 THR A CA 1
ATOM 1256 C C . THR A 1 156 ? -4.299 7.745 -17.942 1.00 84.06 156 THR A C 1
ATOM 1258 O O . THR A 1 156 ? -3.475 6.878 -17.658 1.00 84.06 156 THR A O 1
ATOM 1261 N N . ASP A 1 157 ? -5.370 7.520 -18.701 1.00 88.19 157 ASP A N 1
ATOM 1262 C CA . ASP A 1 157 ? -5.702 6.287 -19.428 1.00 88.19 157 ASP A CA 1
ATOM 1263 C C . ASP A 1 157 ? -5.392 6.386 -20.938 1.00 88.19 157 ASP A C 1
ATOM 1265 O O . ASP A 1 157 ? -5.689 5.478 -21.718 1.00 88.19 157 ASP A O 1
ATOM 1269 N N . ASP A 1 158 ? -4.766 7.488 -21.362 1.00 89.62 158 ASP A N 1
ATOM 1270 C CA . ASP A 1 158 ? -4.391 7.746 -22.748 1.00 89.62 158 ASP A CA 1
ATOM 1271 C C . ASP A 1 158 ? -3.322 6.742 -23.198 1.00 89.62 158 ASP A C 1
ATOM 1273 O O . ASP A 1 158 ? -2.166 6.758 -22.752 1.00 89.62 158 ASP A O 1
ATOM 1277 N N . ARG A 1 159 ? -3.718 5.864 -24.122 1.00 87.44 159 ARG A N 1
ATOM 1278 C CA . ARG A 1 159 ? -2.882 4.767 -24.617 1.00 87.44 159 ARG A CA 1
ATOM 1279 C C . ARG A 1 159 ? -1.564 5.245 -25.215 1.00 87.44 159 ARG A C 1
ATOM 1281 O O . ARG A 1 159 ? -0.554 4.566 -25.040 1.00 87.44 159 ARG A O 1
ATOM 1288 N N . ASP A 1 160 ? -1.540 6.374 -25.913 1.00 85.31 160 ASP A N 1
ATOM 1289 C CA . ASP A 1 160 ? -0.328 6.844 -26.582 1.00 85.31 160 ASP A CA 1
ATOM 1290 C C . ASP A 1 160 ? 0.628 7.514 -25.595 1.00 85.31 160 ASP A C 1
ATOM 1292 O O . ASP A 1 160 ? 1.841 7.293 -25.669 1.00 85.31 160 ASP A O 1
ATOM 1296 N N . LYS A 1 161 ? 0.103 8.243 -24.603 1.00 82.06 161 LYS A N 1
ATOM 1297 C CA . LYS A 1 161 ? 0.905 8.752 -23.480 1.00 82.06 161 LYS A CA 1
ATOM 1298 C C . LYS A 1 161 ? 1.491 7.610 -22.652 1.00 82.06 161 LYS A C 1
ATOM 1300 O O . LYS A 1 161 ? 2.683 7.646 -22.346 1.00 82.06 161 LYS A O 1
ATOM 1305 N N . MET A 1 162 ? 0.697 6.583 -22.337 1.00 84.19 162 MET A N 1
ATOM 1306 C CA . MET A 1 162 ? 1.185 5.398 -21.626 1.00 84.19 162 MET A CA 1
ATOM 1307 C C . MET A 1 162 ? 2.263 4.674 -22.440 1.00 84.19 162 MET A C 1
ATOM 1309 O O . MET A 1 162 ? 3.348 4.430 -21.921 1.00 84.19 162 MET A O 1
ATOM 1313 N N . LYS A 1 163 ? 2.037 4.413 -23.737 1.00 81.06 163 LYS A N 1
ATOM 1314 C CA . LYS A 1 163 ? 3.031 3.769 -24.619 1.00 81.06 163 LYS A CA 1
ATOM 1315 C C . LYS A 1 163 ? 4.362 4.516 -24.669 1.00 81.06 163 LYS A C 1
ATOM 1317 O O . LYS A 1 163 ? 5.398 3.859 -24.637 1.00 81.06 163 LYS A O 1
ATOM 1322 N N . LYS A 1 164 ? 4.343 5.853 -24.753 1.00 77.19 164 LYS A N 1
ATOM 1323 C CA . LYS A 1 164 ? 5.566 6.680 -24.784 1.00 77.19 164 LYS A CA 1
ATOM 1324 C C . LYS A 1 164 ? 6.382 6.550 -23.500 1.00 77.19 164 LYS A C 1
ATOM 1326 O O . LYS A 1 164 ? 7.603 6.536 -23.563 1.00 77.19 164 LYS A O 1
ATOM 1331 N N . LYS A 1 165 ? 5.709 6.413 -22.356 1.00 73.31 165 LYS A N 1
ATOM 1332 C CA . LYS A 1 165 ? 6.350 6.219 -21.049 1.00 73.31 165 LYS A CA 1
ATOM 1333 C C . LYS A 1 165 ? 6.704 4.751 -20.756 1.00 73.31 165 LYS A C 1
ATOM 1335 O O . LYS A 1 165 ? 7.443 4.477 -19.819 1.00 73.31 165 LYS A O 1
ATOM 1340 N N . MET A 1 166 ? 6.207 3.800 -21.551 1.00 75.56 166 MET A N 1
ATOM 1341 C CA . MET A 1 166 ? 6.548 2.375 -21.461 1.00 75.56 166 MET A CA 1
ATOM 1342 C C . MET A 1 166 ? 7.795 2.043 -22.294 1.00 75.56 166 MET A C 1
ATOM 1344 O O . MET A 1 166 ? 7.693 1.625 -23.457 1.00 75.56 166 MET A O 1
ATOM 1348 N N . PHE A 1 167 ? 8.971 2.157 -21.681 1.00 70.69 167 PHE A N 1
ATOM 1349 C CA . PHE A 1 167 ? 10.253 1.762 -22.272 1.00 70.69 167 PHE A CA 1
ATOM 1350 C C . PHE A 1 167 ? 10.613 0.293 -21.976 1.00 70.69 167 PHE A C 1
ATOM 1352 O O . PHE A 1 167 ? 9.980 -0.383 -21.161 1.00 70.69 167 PHE A O 1
ATOM 1359 N N . LYS A 1 168 ? 11.583 -0.248 -22.726 1.00 69.44 168 LYS A N 1
ATOM 1360 C CA . LYS A 1 168 ? 12.052 -1.636 -22.571 1.00 69.44 168 LYS A CA 1
ATOM 1361 C C . LYS A 1 168 ? 12.821 -1.787 -21.254 1.00 69.44 168 LYS A C 1
ATOM 1363 O O . LYS A 1 168 ? 13.447 -0.843 -20.800 1.00 69.44 168 LYS A O 1
ATOM 1368 N N . GLY A 1 169 ? 12.778 -2.983 -20.668 1.00 70.88 169 GLY A N 1
ATOM 1369 C CA . GLY A 1 169 ? 13.528 -3.306 -19.449 1.00 70.88 169 GLY A CA 1
ATOM 1370 C C . GLY A 1 169 ? 12.840 -2.924 -18.132 1.00 70.88 169 GLY A C 1
ATOM 1371 O O . GLY A 1 169 ? 13.326 -3.306 -17.078 1.00 70.88 169 GLY A O 1
ATOM 1372 N N . VAL A 1 170 ? 11.685 -2.254 -18.167 1.00 78.88 170 VAL A N 1
ATOM 1373 C CA . VAL A 1 170 ? 10.838 -2.069 -16.975 1.00 78.88 170 VAL A CA 1
ATOM 1374 C C . VAL A 1 170 ? 10.134 -3.378 -16.614 1.00 78.88 170 VAL A C 1
ATOM 1376 O O . VAL A 1 170 ? 9.562 -4.036 -17.486 1.00 78.88 170 VAL A O 1
ATOM 1379 N N . ASP A 1 171 ? 10.125 -3.719 -15.326 1.00 83.69 171 ASP A N 1
ATOM 1380 C CA . ASP A 1 171 ? 9.463 -4.909 -14.783 1.00 83.69 171 ASP A CA 1
ATOM 1381 C C . ASP A 1 171 ? 8.036 -4.618 -14.298 1.00 83.69 171 ASP A C 1
ATOM 1383 O O . ASP A 1 171 ? 7.165 -5.487 -14.372 1.00 83.69 171 ASP A O 1
ATOM 1387 N N . ILE A 1 172 ? 7.791 -3.404 -13.786 1.00 87.69 172 ILE A N 1
ATOM 1388 C CA . ILE A 1 172 ? 6.530 -3.021 -13.137 1.00 87.69 172 ILE A CA 1
ATOM 1389 C C . ILE A 1 172 ? 6.005 -1.688 -13.679 1.00 87.69 172 ILE A C 1
ATOM 1391 O O . ILE A 1 172 ? 6.723 -0.695 -13.760 1.00 87.69 172 ILE A O 1
ATOM 1395 N N . ILE A 1 173 ? 4.711 -1.645 -13.989 1.00 87.44 173 ILE A N 1
ATOM 1396 C CA . ILE A 1 173 ? 3.979 -0.410 -14.281 1.00 87.44 173 ILE A CA 1
ATOM 1397 C C . ILE A 1 173 ? 2.993 -0.185 -13.142 1.00 87.44 173 ILE A C 1
ATOM 1399 O O . ILE A 1 173 ? 2.092 -0.998 -12.940 1.00 87.44 173 ILE A O 1
ATOM 1403 N N . LEU A 1 174 ? 3.157 0.918 -12.419 1.00 89.50 174 LEU A N 1
ATOM 1404 C CA . LEU A 1 174 ? 2.227 1.348 -11.383 1.00 89.50 174 LEU A CA 1
ATOM 1405 C C . LEU A 1 174 ? 1.276 2.399 -11.965 1.00 89.50 174 LEU A C 1
ATOM 1407 O O . LEU A 1 174 ? 1.737 3.411 -12.491 1.00 89.50 174 LEU A O 1
ATOM 1411 N N . THR A 1 175 ? -0.034 2.145 -11.940 1.00 91.31 175 THR A N 1
ATOM 1412 C CA . THR A 1 175 ? -1.030 2.979 -12.632 1.00 91.31 175 THR A CA 1
ATOM 1413 C C . THR A 1 175 ? -2.424 2.865 -12.019 1.00 91.31 175 THR A C 1
ATOM 1415 O O . THR A 1 175 ? -2.789 1.804 -11.516 1.00 91.31 175 THR A O 1
ATOM 1418 N N . ASP A 1 176 ? -3.222 3.928 -12.159 1.00 90.19 176 ASP A N 1
ATOM 1419 C CA . ASP A 1 176 ? -4.651 3.950 -11.809 1.00 90.19 176 ASP A CA 1
ATOM 1420 C C . ASP A 1 176 ? -5.530 3.223 -12.846 1.00 90.19 176 ASP A C 1
ATOM 1422 O O . ASP A 1 176 ? -6.694 2.923 -12.581 1.00 90.19 176 ASP A O 1
ATOM 1426 N N . TYR A 1 177 ? -4.980 2.919 -14.031 1.00 91.50 177 TYR A N 1
ATOM 1427 C CA . TYR A 1 177 ? -5.702 2.330 -15.167 1.00 91.50 177 TYR A CA 1
ATOM 1428 C C . TYR A 1 177 ? -5.119 0.964 -15.577 1.00 91.50 177 TYR A C 1
ATOM 1430 O O . TYR A 1 177 ? -4.644 0.786 -16.706 1.00 91.50 177 TYR A O 1
ATOM 1438 N N . PRO A 1 178 ? -5.150 -0.046 -14.684 1.00 91.25 178 PRO A N 1
ATOM 1439 C CA . PRO A 1 178 ? -4.488 -1.329 -14.908 1.00 91.25 178 PRO A CA 1
ATOM 1440 C C . PRO A 1 178 ? -5.035 -2.093 -16.118 1.00 91.25 178 PRO A C 1
ATOM 1442 O O . PRO A 1 178 ? -4.268 -2.761 -16.805 1.00 91.25 178 PRO A O 1
ATOM 1445 N N . SER A 1 179 ? -6.331 -1.974 -16.422 1.00 90.19 179 SER A N 1
ATOM 1446 C CA . SER A 1 179 ? -6.929 -2.615 -17.602 1.00 90.19 179 SER A CA 1
ATOM 1447 C C . SER A 1 179 ? -6.306 -2.099 -18.903 1.00 90.19 179 SER A C 1
ATOM 1449 O O . SER A 1 179 ? -5.963 -2.889 -19.777 1.00 90.19 179 SER A O 1
ATOM 1451 N N . VAL A 1 180 ? -6.064 -0.786 -19.003 1.00 89.19 180 VAL A N 1
ATOM 1452 C CA . VAL A 1 180 ? -5.426 -0.182 -20.182 1.00 89.19 180 VAL A CA 1
ATOM 1453 C C . VAL A 1 180 ? -3.969 -0.628 -20.298 1.00 89.19 180 VAL A C 1
ATOM 1455 O O . VAL A 1 180 ? -3.522 -0.997 -21.384 1.00 89.19 180 VAL A O 1
ATOM 1458 N N . ALA A 1 181 ? -3.228 -0.653 -19.186 1.00 86.88 181 ALA A N 1
ATOM 1459 C CA . ALA A 1 181 ? -1.849 -1.143 -19.181 1.00 86.88 181 ALA A CA 1
ATOM 1460 C C . ALA A 1 181 ? -1.756 -2.615 -19.618 1.00 86.88 181 ALA A C 1
ATOM 1462 O O . ALA A 1 181 ? -0.877 -2.975 -20.401 1.00 86.88 181 ALA A O 1
ATOM 1463 N N . ILE A 1 182 ? -2.675 -3.460 -19.147 1.00 86.25 182 ILE A N 1
ATOM 1464 C CA . ILE A 1 182 ? -2.737 -4.881 -19.500 1.00 86.25 182 ILE A CA 1
ATOM 1465 C C . ILE A 1 182 ? -3.023 -5.064 -20.992 1.00 86.25 182 ILE A C 1
ATOM 1467 O O . ILE A 1 182 ? -2.279 -5.789 -21.656 1.00 86.25 182 ILE A O 1
ATOM 1471 N N . ASP A 1 183 ? -3.998 -4.345 -21.548 1.00 84.94 183 ASP A N 1
ATOM 1472 C CA . ASP A 1 183 ? -4.276 -4.350 -22.990 1.00 84.94 183 ASP A CA 1
ATOM 1473 C C . ASP A 1 183 ? -3.029 -3.994 -23.816 1.00 84.94 183 ASP A C 1
ATOM 1475 O O . ASP A 1 183 ? -2.690 -4.675 -24.788 1.00 84.94 183 ASP A O 1
ATOM 1479 N N . LEU A 1 184 ? -2.306 -2.944 -23.410 1.00 81.50 184 LEU A N 1
ATOM 1480 C CA . LEU A 1 184 ? -1.083 -2.496 -24.082 1.00 81.50 184 LEU A CA 1
ATOM 1481 C C . LEU A 1 184 ? 0.040 -3.545 -24.021 1.00 81.50 184 LEU A C 1
ATOM 1483 O O . LEU A 1 184 ? 0.777 -3.718 -24.998 1.00 81.50 184 LEU A O 1
ATOM 1487 N N . MET A 1 185 ? 0.163 -4.268 -22.905 1.00 76.69 185 MET A N 1
ATOM 1488 C CA . MET A 1 185 ? 1.125 -5.364 -22.756 1.00 76.69 185 MET A CA 1
ATOM 1489 C C . MET A 1 185 ? 0.749 -6.588 -23.606 1.00 76.69 185 MET A C 1
ATOM 1491 O O . MET A 1 185 ? 1.617 -7.170 -24.264 1.00 76.69 185 MET A O 1
ATOM 1495 N N . HIS A 1 186 ? -0.531 -6.965 -23.661 1.00 70.94 186 HIS A N 1
ATOM 1496 C CA . HIS A 1 186 ? -0.991 -8.079 -24.498 1.00 70.94 186 HIS A CA 1
ATOM 1497 C C . HIS A 1 186 ? -0.837 -7.783 -25.994 1.00 70.94 186 HIS A C 1
ATOM 1499 O O . HIS A 1 186 ? -0.364 -8.650 -26.732 1.00 70.94 186 HIS A O 1
ATOM 1505 N N . PHE A 1 187 ? -1.123 -6.552 -26.435 1.00 56.00 187 PHE A N 1
ATOM 1506 C CA . PHE A 1 187 ? -0.922 -6.138 -27.828 1.00 56.00 187 PHE A CA 1
ATOM 1507 C C . PHE A 1 187 ? 0.542 -6.279 -28.278 1.00 56.00 187 PHE A C 1
ATOM 1509 O O . PHE A 1 187 ? 0.808 -6.737 -29.390 1.00 56.00 187 PHE A O 1
ATOM 1516 N N . ARG A 1 188 ? 1.509 -5.943 -27.408 1.00 52.50 188 ARG A N 1
ATOM 1517 C CA . ARG A 1 188 ? 2.943 -6.152 -27.688 1.00 52.50 188 ARG A CA 1
ATOM 1518 C C . ARG A 1 188 ? 3.310 -7.638 -27.784 1.00 52.50 188 ARG A C 1
ATOM 1520 O O . ARG A 1 188 ? 4.151 -7.995 -28.599 1.00 52.50 188 ARG A O 1
ATOM 1527 N N . THR A 1 189 ? 2.672 -8.496 -26.990 1.00 51.50 189 THR A N 1
ATOM 1528 C CA . THR A 1 189 ? 3.020 -9.925 -26.891 1.00 51.50 189 THR A CA 1
ATOM 1529 C C . THR A 1 189 ? 2.530 -10.734 -28.100 1.00 51.50 189 THR A C 1
ATOM 1531 O O . THR A 1 189 ? 3.220 -11.649 -28.539 1.00 51.50 189 THR A O 1
ATOM 1534 N N . ILE A 1 190 ? 1.369 -10.382 -28.666 1.00 45.56 190 ILE A N 1
ATOM 1535 C CA . ILE A 1 190 ? 0.786 -11.068 -29.834 1.00 45.56 190 ILE A CA 1
ATOM 1536 C C . ILE A 1 190 ? 1.474 -10.636 -31.140 1.00 45.56 190 ILE A C 1
ATOM 1538 O O . ILE A 1 190 ? 1.712 -11.467 -32.010 1.00 45.56 190 ILE A O 1
ATOM 1542 N N . ASN A 1 191 ? 1.845 -9.357 -31.266 1.00 40.12 191 ASN A N 1
ATOM 1543 C CA . ASN A 1 191 ? 2.399 -8.813 -32.513 1.00 40.12 191 ASN A CA 1
ATOM 1544 C C . ASN A 1 191 ? 3.938 -8.785 -32.568 1.00 40.12 191 ASN A C 1
ATOM 1546 O O . ASN A 1 191 ? 4.501 -8.536 -33.632 1.00 40.12 191 ASN A O 1
ATOM 1550 N N . GLN A 1 192 ? 4.631 -9.036 -31.451 1.00 46.78 192 GLN A N 1
ATOM 1551 C CA . GLN A 1 192 ? 6.090 -9.198 -31.391 1.00 46.78 192 GLN A CA 1
ATOM 1552 C C . GLN A 1 192 ? 6.470 -10.278 -30.360 1.00 46.78 192 GLN A C 1
ATOM 1554 O O . GLN A 1 192 ? 6.895 -9.953 -29.247 1.00 46.78 192 GLN A O 1
ATOM 1559 N N . PRO A 1 193 ? 6.323 -11.575 -30.690 1.00 39.91 193 PRO A N 1
ATOM 1560 C CA . PRO A 1 193 ? 6.746 -12.654 -29.807 1.00 39.91 193 PRO A CA 1
ATOM 1561 C C . PRO A 1 193 ? 8.277 -12.652 -29.694 1.00 39.91 193 PRO A C 1
ATOM 1563 O O . PRO A 1 193 ? 8.984 -13.215 -30.528 1.00 39.91 193 PRO A O 1
ATOM 1566 N N . ASN A 1 194 ? 8.819 -12.009 -28.661 1.00 45.03 194 ASN A N 1
ATOM 1567 C CA . ASN A 1 194 ? 10.242 -12.117 -28.360 1.00 45.03 194 ASN A CA 1
ATOM 1568 C C . ASN A 1 194 ? 10.547 -13.544 -27.884 1.00 45.03 194 ASN A C 1
ATOM 1570 O O . ASN A 1 194 ? 10.103 -13.957 -26.809 1.00 45.03 194 ASN A O 1
ATOM 1574 N N . LYS A 1 195 ? 11.360 -14.279 -28.654 1.00 38.00 195 LYS A N 1
ATOM 1575 C CA . LYS A 1 195 ? 12.081 -15.458 -28.159 1.00 38.00 195 LYS A CA 1
ATOM 1576 C C . LYS A 1 195 ? 12.966 -14.999 -26.996 1.00 38.00 195 LYS A C 1
ATOM 1578 O O . LYS A 1 195 ? 13.966 -14.325 -27.211 1.00 38.00 195 LYS A O 1
ATOM 1583 N N . ARG A 1 196 ? 12.586 -15.318 -25.757 1.00 40.12 196 ARG A N 1
ATOM 1584 C CA . ARG A 1 196 ? 13.488 -15.173 -24.608 1.00 40.12 196 ARG A CA 1
ATOM 1585 C C . ARG A 1 196 ? 14.594 -16.215 -24.758 1.00 40.12 196 ARG A C 1
ATOM 1587 O O . ARG A 1 196 ? 14.325 -17.402 -24.597 1.00 40.12 196 ARG A O 1
ATOM 1594 N N . GLU A 1 197 ? 15.811 -15.787 -25.076 1.00 34.62 197 GLU A N 1
ATOM 1595 C CA . GLU A 1 197 ? 16.978 -16.656 -24.922 1.00 34.62 197 GLU A CA 1
ATOM 1596 C C . GLU A 1 197 ? 17.269 -16.876 -23.426 1.00 34.62 197 GLU A C 1
ATOM 1598 O O . GLU A 1 197 ? 17.099 -15.955 -22.618 1.00 34.62 197 GLU A O 1
ATOM 1603 N N . PRO A 1 198 ? 17.670 -18.093 -23.022 1.00 31.67 198 PRO A N 1
ATOM 1604 C CA . PRO A 1 198 ? 17.995 -18.380 -21.634 1.00 31.67 198 PRO A CA 1
ATOM 1605 C C . PRO A 1 198 ? 19.225 -17.571 -21.195 1.00 31.67 198 PRO A C 1
ATOM 1607 O O . PRO A 1 198 ? 20.273 -17.608 -21.841 1.00 31.67 198 PRO A O 1
ATOM 1610 N N . ARG A 1 199 ? 19.093 -16.835 -20.081 1.00 40.59 199 ARG A N 1
ATOM 1611 C CA . ARG A 1 199 ? 20.171 -16.032 -19.477 1.00 40.59 199 ARG A CA 1
ATOM 1612 C C . ARG A 1 199 ? 21.385 -16.922 -19.176 1.00 40.59 199 ARG A C 1
ATOM 1614 O O . ARG A 1 199 ? 21.283 -17.846 -18.369 1.00 40.59 199 ARG A O 1
ATOM 1621 N N . LYS A 1 200 ? 22.535 -16.626 -19.791 1.00 31.34 200 LYS A N 1
ATOM 1622 C CA . LYS A 1 200 ? 23.825 -17.225 -19.417 1.00 31.34 200 LYS A CA 1
ATOM 1623 C C . LYS A 1 200 ? 24.228 -16.725 -18.027 1.00 31.34 200 LYS A C 1
ATOM 1625 O O . LYS A 1 200 ? 24.294 -15.521 -17.800 1.00 31.34 200 LYS A O 1
ATOM 1630 N N . LYS A 1 201 ? 24.500 -17.657 -17.110 1.00 26.20 201 LYS A N 1
ATOM 1631 C CA . LYS A 1 201 ? 25.170 -17.388 -15.831 1.00 26.20 201 LYS A CA 1
ATOM 1632 C C . LYS A 1 201 ? 26.607 -16.957 -16.140 1.00 26.20 201 LYS A C 1
ATOM 1634 O O . LYS A 1 201 ? 27.342 -17.744 -16.729 1.00 26.20 201 LYS A O 1
ATOM 1639 N N . LEU A 1 202 ? 26.985 -15.736 -15.773 1.00 30.62 202 LEU A N 1
ATOM 1640 C CA . LEU A 1 202 ? 28.385 -15.315 -15.757 1.00 30.62 202 LEU A CA 1
ATOM 1641 C C . LEU A 1 202 ? 28.891 -15.430 -14.315 1.00 30.62 202 LEU A C 1
ATOM 1643 O O . LEU A 1 202 ? 28.247 -14.927 -13.396 1.00 30.62 202 LEU A O 1
ATOM 1647 N N . GLU A 1 203 ? 29.993 -16.148 -14.118 1.00 27.78 203 GLU A N 1
ATOM 1648 C CA . GLU A 1 203 ? 30.635 -16.310 -12.812 1.00 27.78 203 GLU A CA 1
ATOM 1649 C C . GLU A 1 203 ? 31.311 -15.000 -12.381 1.00 27.78 203 GLU A C 1
ATOM 1651 O O . GLU A 1 203 ? 31.988 -14.342 -13.172 1.00 27.78 203 GLU A O 1
ATOM 1656 N N . SER A 1 204 ? 31.102 -14.603 -11.124 1.00 30.59 204 SER A N 1
ATOM 1657 C CA . SER A 1 204 ? 31.608 -13.356 -10.553 1.00 30.59 204 SER A CA 1
ATOM 1658 C C . SER A 1 204 ? 33.024 -13.529 -9.999 1.00 30.59 204 SER A C 1
ATOM 1660 O O . SER A 1 204 ? 33.209 -14.199 -8.983 1.00 30.59 204 SER A O 1
ATOM 1662 N N . ASN A 1 205 ? 34.006 -12.855 -10.598 1.00 28.84 205 ASN A N 1
ATOM 1663 C CA . ASN A 1 205 ? 35.282 -12.579 -9.938 1.00 28.84 205 ASN A CA 1
ATOM 1664 C C . ASN A 1 205 ? 35.152 -11.276 -9.139 1.00 28.84 205 ASN A C 1
ATOM 1666 O O . ASN A 1 205 ? 35.116 -10.184 -9.703 1.00 28.84 205 ASN A O 1
ATOM 1670 N N . ILE A 1 206 ? 35.074 -11.395 -7.813 1.00 40.06 206 ILE A N 1
ATOM 1671 C CA . ILE A 1 206 ? 35.101 -10.266 -6.877 1.00 40.06 206 ILE A CA 1
ATOM 1672 C C . ILE A 1 206 ? 36.565 -9.848 -6.697 1.00 40.06 206 ILE A C 1
ATOM 1674 O O . ILE A 1 206 ? 37.227 -10.228 -5.738 1.00 40.06 206 ILE A O 1
ATOM 1678 N N . ALA A 1 207 ? 37.090 -9.097 -7.660 1.00 36.09 207 ALA A N 1
ATOM 1679 C CA . ALA A 1 207 ? 38.351 -8.377 -7.525 1.00 36.09 207 ALA A CA 1
ATOM 1680 C C . ALA A 1 207 ? 38.361 -7.188 -8.495 1.00 36.09 207 ALA A C 1
ATOM 1682 O O . ALA A 1 207 ? 38.754 -7.326 -9.650 1.00 36.09 207 ALA A O 1
ATOM 1683 N N . GLY A 1 208 ? 37.919 -6.019 -8.021 1.00 40.31 208 GLY A N 1
ATOM 1684 C CA . GLY A 1 208 ? 38.123 -4.748 -8.726 1.00 40.31 208 GLY A CA 1
ATOM 1685 C C . GLY A 1 208 ? 36.957 -3.769 -8.625 1.00 40.31 208 GLY A C 1
ATOM 1686 O O . GLY A 1 208 ? 36.223 -3.623 -9.588 1.00 40.31 208 GLY A O 1
ATOM 1687 N N . ASN A 1 209 ? 36.807 -3.067 -7.495 1.00 51.00 209 ASN A N 1
ATOM 1688 C CA . ASN A 1 209 ? 35.843 -1.954 -7.370 1.00 51.00 209 ASN A CA 1
ATOM 1689 C C . ASN A 1 209 ? 36.415 -0.672 -6.736 1.00 51.00 209 ASN A C 1
ATOM 1691 O O . ASN A 1 209 ? 35.699 0.311 -6.580 1.00 51.00 209 ASN A O 1
ATOM 1695 N N . THR A 1 210 ? 37.709 -0.617 -6.416 1.00 47.88 210 THR A N 1
ATOM 1696 C CA . THR A 1 210 ? 38.346 0.576 -5.825 1.00 47.88 210 THR A CA 1
ATOM 1697 C C . THR A 1 210 ? 38.451 1.746 -6.809 1.00 47.88 210 THR A C 1
ATOM 1699 O O . THR A 1 210 ? 38.291 2.896 -6.412 1.00 47.88 210 THR A O 1
ATOM 1702 N N . ALA A 1 211 ? 38.652 1.471 -8.102 1.00 44.06 211 ALA A N 1
ATOM 1703 C CA . ALA A 1 211 ? 38.783 2.512 -9.127 1.00 44.06 211 ALA A CA 1
ATOM 1704 C C . ALA A 1 211 ? 37.451 3.225 -9.440 1.00 44.06 211 ALA A C 1
ATOM 1706 O O . ALA A 1 211 ? 37.435 4.430 -9.673 1.00 44.06 211 ALA A O 1
ATOM 1707 N N . GLN A 1 212 ? 36.326 2.500 -9.399 1.00 53.34 212 GLN A N 1
ATOM 1708 C CA . GLN A 1 212 ? 34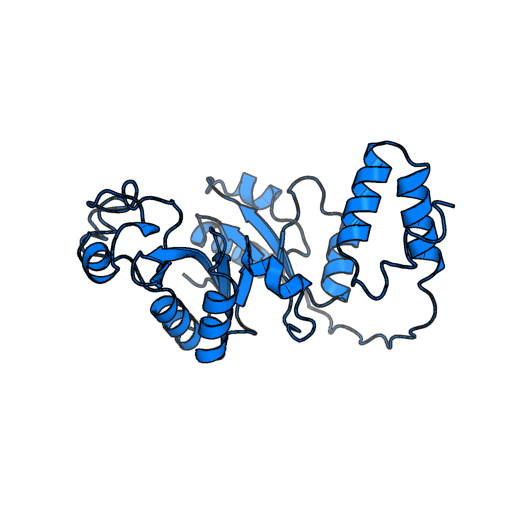.993 3.065 -9.652 1.00 53.34 212 GLN A CA 1
ATOM 1709 C C . GLN A 1 212 ? 34.508 3.953 -8.498 1.00 53.34 212 GLN A C 1
ATOM 1711 O O . GLN A 1 212 ? 33.846 4.960 -8.730 1.00 53.34 212 GLN A O 1
ATOM 1716 N N . ILE A 1 213 ? 34.881 3.616 -7.260 1.00 55.22 213 ILE A N 1
ATOM 1717 C CA . ILE A 1 213 ? 34.586 4.439 -6.080 1.00 55.22 213 ILE A CA 1
ATOM 1718 C C . ILE A 1 213 ? 35.426 5.722 -6.099 1.00 55.22 213 ILE A C 1
ATOM 1720 O O . ILE A 1 213 ? 34.893 6.793 -5.823 1.00 55.22 213 ILE A O 1
ATOM 1724 N N . GLY A 1 214 ? 36.703 5.635 -6.494 1.00 50.25 214 GLY A N 1
ATOM 1725 C CA . GLY A 1 214 ? 37.561 6.810 -6.683 1.00 50.25 214 GLY A CA 1
ATOM 1726 C C . GLY A 1 214 ? 36.967 7.813 -7.675 1.00 50.25 214 GLY A C 1
ATOM 1727 O O . GLY A 1 214 ? 36.841 8.988 -7.352 1.00 50.25 214 GLY A O 1
ATOM 1728 N N . ALA A 1 215 ? 36.476 7.333 -8.821 1.00 58.00 215 ALA A N 1
ATOM 1729 C CA . ALA A 1 215 ? 35.846 8.185 -9.831 1.00 58.00 215 ALA A CA 1
ATOM 1730 C C . ALA A 1 215 ? 34.562 8.883 -9.336 1.00 58.00 215 ALA A C 1
ATOM 1732 O O . ALA A 1 215 ? 34.310 10.033 -9.692 1.00 58.00 215 ALA A O 1
ATOM 1733 N N . LEU A 1 216 ? 33.757 8.218 -8.496 1.00 56.34 216 LEU A N 1
ATOM 1734 C CA . LEU A 1 216 ? 32.572 8.831 -7.882 1.00 56.34 216 LEU A CA 1
ATOM 1735 C C . LEU A 1 216 ? 32.958 9.918 -6.870 1.00 56.34 216 LEU A C 1
ATOM 1737 O O . LEU A 1 216 ? 32.326 10.970 -6.840 1.00 56.34 216 LEU A O 1
ATOM 1741 N N . ILE A 1 217 ? 34.005 9.694 -6.073 1.00 61.62 217 ILE A N 1
ATOM 1742 C CA . ILE A 1 217 ? 34.517 10.687 -5.118 1.00 61.62 217 ILE A CA 1
ATOM 1743 C C . ILE A 1 217 ? 35.089 11.903 -5.856 1.00 61.62 217 ILE A C 1
ATOM 1745 O O . ILE A 1 217 ? 34.798 13.039 -5.475 1.00 61.62 217 ILE A O 1
ATOM 1749 N N . ASP A 1 218 ? 35.836 11.688 -6.938 1.00 54.44 218 ASP A N 1
ATOM 1750 C CA . ASP A 1 218 ? 36.391 12.772 -7.749 1.00 54.44 218 ASP A CA 1
ATOM 1751 C C . ASP A 1 218 ? 35.281 13.597 -8.420 1.00 54.44 218 ASP A C 1
ATOM 1753 O O . ASP A 1 218 ? 35.355 14.824 -8.441 1.00 54.44 218 ASP A O 1
ATOM 1757 N N . ALA A 1 219 ? 34.198 12.959 -8.877 1.00 61.81 219 ALA A N 1
ATOM 1758 C CA . ALA A 1 219 ? 33.028 13.651 -9.424 1.00 61.81 219 ALA A CA 1
ATOM 1759 C C . ALA A 1 219 ? 32.239 14.448 -8.362 1.00 61.81 219 ALA A C 1
ATOM 1761 O O . ALA A 1 219 ? 31.748 15.543 -8.641 1.00 61.81 219 ALA A O 1
ATOM 1762 N N . ILE A 1 220 ? 32.147 13.950 -7.123 1.00 62.28 220 ILE A N 1
ATOM 1763 C CA . ILE A 1 220 ? 31.556 14.701 -5.999 1.00 62.28 220 ILE A CA 1
ATOM 1764 C C . ILE A 1 220 ? 32.418 15.918 -5.641 1.00 62.28 220 ILE A C 1
ATOM 1766 O O . ILE A 1 220 ? 31.879 16.975 -5.325 1.00 62.28 220 ILE A O 1
ATOM 1770 N N . THR A 1 221 ? 33.743 15.769 -5.684 1.00 57.59 221 THR A N 1
ATOM 1771 C CA . THR A 1 221 ? 34.688 16.772 -5.167 1.00 57.59 221 THR A CA 1
ATOM 1772 C C . THR A 1 221 ? 35.046 17.841 -6.201 1.00 57.59 221 THR A C 1
ATOM 1774 O O . THR A 1 221 ? 35.210 19.007 -5.848 1.00 57.59 221 THR A O 1
ATOM 1777 N N . TYR A 1 222 ? 35.171 17.456 -7.472 1.00 68.62 222 TYR A N 1
ATOM 1778 C CA . TYR A 1 222 ? 35.703 18.306 -8.543 1.00 68.62 222 TYR A CA 1
ATOM 1779 C C . TYR A 1 222 ? 34.772 18.431 -9.758 1.00 68.62 222 TYR A C 1
ATOM 1781 O O . TYR A 1 222 ? 35.091 19.173 -10.687 1.00 68.62 222 TYR A O 1
ATOM 1789 N N . GLY A 1 223 ? 33.649 17.707 -9.775 1.00 61.72 223 GLY A N 1
ATOM 1790 C CA . GLY A 1 223 ? 32.670 17.756 -10.860 1.00 61.72 223 GLY A CA 1
ATOM 1791 C C . GLY A 1 223 ? 31.842 19.041 -10.879 1.00 61.72 223 GLY A C 1
ATOM 1792 O O . GLY A 1 223 ? 31.847 19.847 -9.946 1.00 61.72 223 GLY A O 1
ATOM 1793 N N . SER A 1 224 ? 31.102 19.236 -11.969 1.00 65.25 224 SER A N 1
ATOM 1794 C CA . SER A 1 224 ? 30.072 20.275 -12.043 1.00 65.25 224 SER A CA 1
ATOM 1795 C C . SER A 1 224 ? 28.953 20.024 -11.013 1.00 65.25 224 SER A C 1
ATOM 1797 O O . SER A 1 224 ? 28.758 18.885 -10.589 1.00 65.25 224 SER A O 1
ATOM 1799 N N . PRO A 1 225 ? 28.158 21.040 -10.619 1.00 57.22 225 PRO A N 1
ATOM 1800 C CA . PRO A 1 225 ? 27.115 20.873 -9.600 1.00 57.22 225 PRO A CA 1
ATOM 1801 C C . PRO A 1 225 ? 26.125 19.729 -9.872 1.00 57.22 225 PRO A C 1
ATOM 1803 O O . PRO A 1 225 ? 25.634 19.101 -8.931 1.00 57.22 225 PRO A O 1
ATOM 1806 N N . ASP A 1 226 ? 25.846 19.444 -11.144 1.00 49.47 226 ASP A N 1
ATOM 1807 C CA . ASP A 1 226 ? 24.959 18.355 -11.549 1.00 49.47 226 ASP A CA 1
ATOM 1808 C C . ASP A 1 226 ? 25.666 16.993 -11.482 1.00 49.47 226 ASP A C 1
ATOM 1810 O O . ASP A 1 226 ? 25.105 16.037 -10.945 1.00 49.47 226 ASP A O 1
ATOM 1814 N N . GLU A 1 227 ? 26.931 16.910 -11.905 1.00 49.12 227 GLU A N 1
ATOM 1815 C CA . GLU A 1 227 ? 27.753 15.701 -11.753 1.00 49.12 227 GLU A CA 1
ATOM 1816 C C . GLU A 1 227 ? 27.970 15.347 -10.280 1.00 49.12 227 GLU A C 1
ATOM 1818 O O . GLU A 1 227 ? 27.844 14.182 -9.904 1.00 49.12 227 GLU A O 1
ATOM 1823 N N . SER A 1 228 ? 28.209 16.341 -9.422 1.00 53.19 228 SER A N 1
ATOM 1824 C CA . SER A 1 228 ? 28.383 16.125 -7.987 1.00 53.19 228 SER A CA 1
ATOM 1825 C C . SER A 1 228 ? 27.099 15.633 -7.320 1.00 53.19 228 SER A C 1
ATOM 1827 O O . SER A 1 228 ? 27.153 14.752 -6.462 1.00 53.19 228 SER A O 1
ATOM 1829 N N . ARG A 1 229 ? 25.926 16.139 -7.732 1.00 54.12 229 ARG A N 1
ATOM 1830 C CA . ARG A 1 229 ? 24.627 15.651 -7.234 1.00 54.12 229 ARG A CA 1
ATOM 1831 C C . ARG A 1 229 ? 24.347 14.218 -7.665 1.00 54.12 229 ARG A C 1
ATOM 1833 O O . ARG A 1 229 ? 23.903 13.418 -6.844 1.00 54.12 229 ARG A O 1
ATOM 1840 N N . ILE A 1 230 ? 24.615 13.893 -8.927 1.00 50.06 230 ILE A N 1
ATOM 1841 C CA . ILE A 1 230 ? 24.407 12.549 -9.474 1.00 50.06 230 ILE A CA 1
ATOM 1842 C C . ILE A 1 230 ? 25.359 11.558 -8.804 1.00 50.06 230 ILE A C 1
ATOM 1844 O O . ILE A 1 230 ? 24.928 10.504 -8.337 1.00 50.06 230 ILE A O 1
ATOM 1848 N N . ALA A 1 231 ? 26.636 11.916 -8.682 1.00 58.28 231 ALA A N 1
ATOM 1849 C CA . ALA A 1 231 ? 27.623 11.080 -8.022 1.00 58.28 231 ALA A CA 1
ATOM 1850 C C . ALA A 1 231 ? 27.279 10.870 -6.538 1.00 58.28 231 ALA A C 1
ATOM 1852 O O . ALA A 1 231 ? 27.349 9.739 -6.066 1.00 58.28 231 ALA A O 1
ATOM 1853 N N . ALA A 1 232 ? 26.796 11.897 -5.828 1.00 57.91 232 ALA A N 1
ATOM 1854 C CA . ALA A 1 232 ? 26.330 11.773 -4.444 1.00 57.91 232 ALA A CA 1
ATOM 1855 C C . ALA A 1 232 ? 25.080 10.887 -4.307 1.00 57.91 232 ALA A C 1
ATOM 1857 O O . ALA A 1 232 ? 24.986 10.098 -3.366 1.00 57.91 232 ALA A O 1
ATOM 1858 N N . LEU A 1 233 ? 24.137 10.969 -5.252 1.00 54.66 233 LEU A N 1
ATOM 1859 C CA . LEU A 1 233 ? 22.951 10.113 -5.268 1.00 54.66 233 LEU A CA 1
ATOM 1860 C C . LEU A 1 233 ? 23.344 8.646 -5.469 1.00 54.66 233 LEU A C 1
ATOM 1862 O O . LEU A 1 233 ? 22.929 7.786 -4.693 1.00 54.66 233 LEU A O 1
ATOM 1866 N N . VAL A 1 234 ? 24.206 8.366 -6.450 1.00 54.78 234 VAL A N 1
ATOM 1867 C CA . VAL A 1 234 ? 24.730 7.018 -6.715 1.00 54.78 234 VAL A CA 1
ATOM 1868 C C . VAL A 1 234 ? 25.514 6.501 -5.509 1.00 54.78 234 VAL A C 1
ATOM 1870 O O . VAL A 1 234 ? 25.292 5.369 -5.077 1.00 54.78 234 VAL A O 1
ATOM 1873 N N . PHE A 1 235 ? 26.354 7.342 -4.904 1.00 59.50 235 PHE A N 1
ATOM 1874 C CA . PHE A 1 235 ? 27.123 7.008 -3.707 1.00 59.50 235 PHE A CA 1
ATOM 1875 C C . PHE A 1 235 ? 26.220 6.680 -2.507 1.00 59.50 235 PHE A C 1
ATOM 1877 O O . PHE A 1 235 ? 26.475 5.712 -1.797 1.00 59.50 235 PHE A O 1
ATOM 1884 N N . SER A 1 236 ? 25.111 7.408 -2.326 1.00 55.38 236 SER A N 1
ATOM 1885 C CA . SER A 1 236 ? 24.143 7.174 -1.239 1.00 55.38 236 SER A CA 1
ATOM 1886 C C . SER A 1 236 ? 23.396 5.837 -1.338 1.00 55.38 236 SER A C 1
ATOM 1888 O O . SER A 1 236 ? 22.810 5.378 -0.360 1.00 55.38 236 SER A O 1
ATOM 1890 N N . THR A 1 237 ? 23.427 5.202 -2.513 1.00 54.91 237 THR A N 1
ATOM 1891 C CA . THR A 1 237 ? 22.801 3.895 -2.763 1.00 54.91 237 THR A CA 1
ATOM 1892 C C . THR A 1 237 ? 23.757 2.715 -2.562 1.00 54.91 237 THR A C 1
ATOM 1894 O O . THR A 1 237 ? 23.364 1.559 -2.742 1.00 54.91 237 THR A O 1
ATOM 1897 N N . LEU A 1 238 ? 25.021 2.984 -2.214 1.00 55.09 238 LEU A N 1
ATOM 1898 C CA . LEU A 1 238 ? 26.015 1.951 -1.943 1.00 55.09 238 LEU A CA 1
ATOM 1899 C C . LEU A 1 238 ? 25.861 1.395 -0.512 1.00 55.09 238 LEU A C 1
ATOM 1901 O O . LEU A 1 238 ? 25.552 2.147 0.413 1.00 55.09 238 LEU A O 1
ATOM 1905 N N . PRO A 1 239 ? 26.110 0.090 -0.289 1.00 49.69 239 PRO A N 1
ATOM 1906 C CA . PRO A 1 239 ? 26.124 -0.486 1.054 1.00 49.69 239 PRO A CA 1
ATOM 1907 C C . PRO A 1 239 ? 27.184 0.188 1.935 1.00 49.69 239 PRO A C 1
ATOM 1909 O O . PRO A 1 239 ? 28.295 0.456 1.473 1.00 49.69 239 PRO A O 1
ATOM 1912 N N . ALA A 1 240 ? 26.888 0.387 3.222 1.00 48.78 240 ALA A N 1
ATOM 1913 C CA . ALA A 1 240 ? 27.781 1.078 4.162 1.00 48.78 240 ALA A CA 1
ATOM 1914 C C . ALA A 1 240 ? 29.197 0.462 4.263 1.00 48.78 240 ALA A C 1
ATOM 1916 O O . ALA A 1 240 ? 30.149 1.176 4.555 1.00 48.78 240 ALA A O 1
ATOM 1917 N N . GLY A 1 241 ? 29.360 -0.832 3.955 1.00 47.31 241 GLY A N 1
ATOM 1918 C CA . GLY A 1 241 ? 30.664 -1.514 3.914 1.00 47.31 241 GLY A CA 1
ATOM 1919 C C . GLY A 1 241 ? 31.515 -1.250 2.661 1.00 47.31 241 GLY A C 1
ATOM 1920 O O . GLY A 1 241 ? 32.652 -1.704 2.597 1.00 47.31 241 GLY A O 1
ATOM 1921 N N . VAL A 1 242 ? 30.975 -0.545 1.661 1.00 48.94 242 VAL A N 1
ATOM 1922 C CA . VAL A 1 242 ? 31.662 -0.170 0.408 1.00 48.94 242 VAL A CA 1
ATOM 1923 C C . VAL A 1 242 ? 31.750 1.357 0.262 1.00 48.94 242 VAL A C 1
ATOM 1925 O O . VAL A 1 242 ? 32.657 1.864 -0.390 1.00 48.94 242 VAL A O 1
ATOM 1928 N N . ALA A 1 243 ? 30.834 2.094 0.896 1.00 44.25 243 ALA A N 1
ATOM 1929 C CA . ALA A 1 243 ? 30.697 3.545 0.775 1.00 44.25 243 ALA A CA 1
ATOM 1930 C C . ALA A 1 243 ? 31.554 4.371 1.757 1.00 44.25 243 ALA A C 1
ATOM 1932 O O . ALA A 1 243 ? 31.459 5.594 1.748 1.00 44.25 243 ALA A O 1
ATOM 1933 N N . VAL A 1 244 ? 32.360 3.759 2.631 1.00 39.62 244 VAL A N 1
ATOM 1934 C CA . VAL A 1 244 ? 33.128 4.515 3.637 1.00 39.62 244 VAL A CA 1
ATOM 1935 C C . VAL A 1 244 ? 34.499 3.875 3.886 1.00 39.62 244 VAL A C 1
ATOM 1937 O O . VAL A 1 244 ? 34.579 2.797 4.470 1.00 39.62 244 VAL A O 1
ATOM 1940 N N . PRO A 1 245 ? 35.593 4.584 3.569 1.00 38.03 245 PRO A N 1
ATOM 1941 C CA . PRO A 1 245 ? 36.603 4.916 4.561 1.00 38.03 245 PRO A CA 1
ATOM 1942 C C . PRO A 1 245 ? 36.211 6.249 5.217 1.00 38.03 245 PRO A C 1
ATOM 1944 O O . PRO A 1 245 ? 35.596 7.090 4.556 1.00 38.03 245 PRO A O 1
ATOM 1947 N N . PRO A 1 246 ? 36.485 6.447 6.515 1.00 37.50 246 PRO A N 1
ATOM 1948 C CA . PRO A 1 246 ? 35.876 7.512 7.297 1.00 37.50 246 PRO A CA 1
ATOM 1949 C C . PRO A 1 246 ? 36.192 8.889 6.710 1.00 37.50 246 PRO A C 1
ATOM 1951 O O . PRO A 1 246 ? 37.353 9.257 6.560 1.00 37.50 246 PRO A O 1
ATOM 1954 N N . LEU A 1 247 ? 35.153 9.702 6.505 1.00 34.56 247 LEU A N 1
ATOM 1955 C CA . LEU A 1 247 ? 35.251 11.150 6.256 1.00 34.56 247 LEU A CA 1
ATOM 1956 C C . LEU A 1 247 ? 36.053 11.903 7.346 1.00 34.56 247 LEU A C 1
ATOM 1958 O O . LEU A 1 247 ? 36.361 13.077 7.186 1.00 34.56 247 LEU A O 1
ATOM 1962 N N . VAL A 1 248 ? 36.394 11.219 8.443 1.00 33.94 248 VAL A N 1
ATOM 1963 C CA . VAL A 1 248 ? 37.186 11.711 9.573 1.00 33.94 248 VAL A CA 1
ATOM 1964 C C . VAL A 1 248 ? 38.699 11.681 9.295 1.00 33.94 248 VAL A C 1
ATOM 1966 O O . VAL A 1 248 ? 39.413 12.480 9.876 1.00 33.94 248 VAL A O 1
ATOM 1969 N N . GLU A 1 249 ? 39.215 10.863 8.367 1.00 39.47 249 GLU A N 1
ATOM 1970 C CA . GLU A 1 249 ? 40.671 10.800 8.090 1.00 39.47 249 GLU A CA 1
ATOM 1971 C C . GLU A 1 249 ? 41.188 11.873 7.108 1.00 39.47 249 GLU A C 1
ATOM 1973 O O . GLU A 1 249 ? 42.376 11.900 6.793 1.00 39.47 249 GLU A O 1
ATOM 1978 N N . ARG A 1 250 ? 40.323 12.756 6.588 1.00 36.66 250 ARG A N 1
ATOM 1979 C CA . ARG A 1 250 ? 40.714 13.819 5.633 1.00 36.66 250 ARG A CA 1
ATOM 1980 C C . ARG A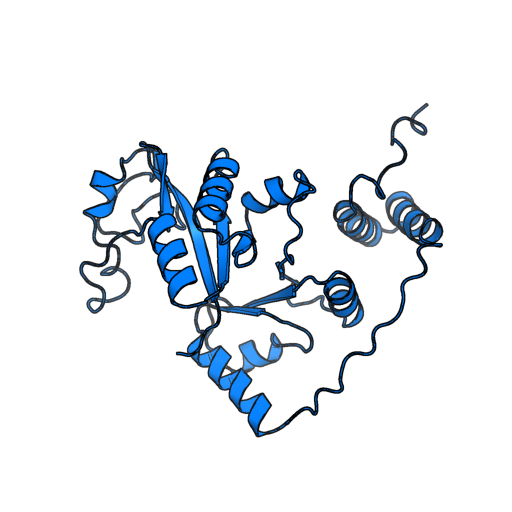 1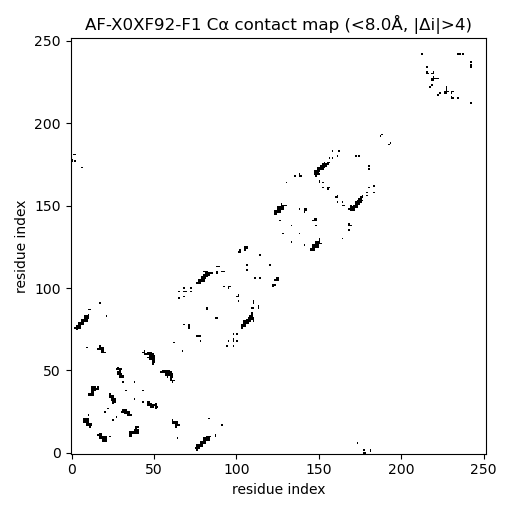 250 ? 40.300 15.236 6.038 1.00 36.66 250 ARG A C 1
ATOM 1982 O O . ARG A 1 250 ? 40.412 16.146 5.222 1.00 36.66 250 ARG A O 1
ATOM 1989 N N . LEU A 1 251 ? 39.803 15.414 7.261 1.00 30.05 251 LEU A N 1
ATOM 1990 C CA . LEU A 1 251 ? 39.467 16.729 7.824 1.00 30.05 251 LEU A CA 1
ATOM 1991 C C . LEU A 1 251 ? 40.409 17.164 8.963 1.00 30.05 251 LEU A C 1
ATOM 1993 O O . LEU A 1 251 ? 40.071 18.107 9.675 1.00 30.05 251 LEU A O 1
ATOM 1997 N N . ASP A 1 252 ? 41.586 16.539 9.066 1.00 31.44 252 ASP A N 1
ATOM 1998 C CA . ASP A 1 252 ? 42.761 17.062 9.784 1.00 31.44 252 ASP A CA 1
ATOM 1999 C C . ASP A 1 252 ? 43.827 17.550 8.786 1.00 31.44 252 ASP A C 1
ATOM 2001 O O . ASP A 1 252 ? 44.085 16.825 7.792 1.00 31.44 252 ASP A O 1
#

Organism: NCBI:txid412755

Sequence (252 aa):
IGIRGLEVDVRQTRDGKLILMHDDTIDRTTDGKGYVNQLPYEEIKLYDAGSWKSEAFAGERVPLLSEALQFAKEKKIKLIINVKEHGIEQKTRSLIEEFDMINHVYFSGRLESIRNKDLDITGAQLVFLPPDEPTNDLINLIHERHNHVGTRLFGTDDRDKMKKKMFKGVDIILTDYPSVAIDLMHFRTINQPNKREPRKKLESNIAGNTAQIGALIDAITYGSPDESRIAALVFSTLPAGVAVPPLVERLD

Radius of gyration: 21.67 Å; Cα contacts (8 Å, |Δi|>4): 339; chains: 1; bounding box: 66×39×52 Å

Foldseek 3Di:
DDAQAEEFEWDAACVGFIWTDDDQWLVQQWPDTDGRNDHDVVVQQQIFRQVSPPPVRGPDGTGTPLVVLVVCVVVVHAYEYAYDDPPCLVVSVVSCVVSVCLQRYAYHHCNVVVVLVDPPSLHAHEAEDDQPDDDVVVLVVSVVSVHAYEYEDEDDLDLVVVVSSDDPSHPYYHYPCVVSVVVSVVVCCVVPPDPDDDDDDDDDDPDDDPVVLVVLVCQLVPNDPVSVVVSVVVLVPDRPVVSDDDPVVPPD

InterPro domains:
  IPR017946 PLC-like phosphodiesterase, TIM beta/alpha-barrel domain superfamily [G3DSA:3.20.20.190] (1-190)
  IPR017946 PLC-like phosphodiesterase, TIM beta/alpha-barrel domain superfamily [SSF51695] (2-184)
  IPR030395 Glycerophosphodiester phosphodiesterase domain [PF03009] (2-95)
  IPR030395 Glycerophosphodiester phosphodiesterase domain [PS51704] (1-224)

pLDDT: mean 77.41, std 21.55, range [26.2, 98.81]